Protein AF-A0A497MAQ1-F1 (afdb_monomer)

pLDDT: mean 77.58, std 16.81, range [34.88, 98.12]

Sequence (359 aa):
MEYTPLCHNGLMGPSQSNVFKNALLSKLSRPAMRLLKLKLYMVGTVAFLIALTTLFFAIILQLAGAPLLFVIPMVVTFNLIQWLIAPYLIEMIYGVHEAPPHRYPRLHRIVERLSLRSGIPKPKVMIAHIPIPNAFAYGSPISGSRVAVTEKLLDVLEEEEVEAVLGHELGHLKHRDVHIMMFASVLPAIFYYLAYSLMMSAYYGGYRDREGGNAGLALLIGMASLVLYYVVSLVVLYLSRLREYYADMHSVSVVDDGARKLSEALAKIVAYTGRYASRRRMDPGVGAFKALFIADPDTSRNDAVRLARYGMNKDMQLVMSIASRRLTWADRLLEIFSTHPNIVKRIRALLELQRLPTP

Foldseek 3Di:
DDDDDDDDDDDDDDDVVVVVVCVVVVPDDPLRVVLVVLVVLLVVLVVCLVVVLVVLVVVCCVQQVDPCVVLVVVLVVVLLVCQQCVVVVCCVLQVKDFDDCVNPVLLQVLQVLLCVLLVHPRAGEIEGADCAFFKAWGDDPVGTTYIYTYPNVVVQADSLLVSLRSLLRVLCVSVVVSVSLSVLLSSLVSLLVQLVVLQVCLVVVVVPDPDDPNSVVSNVSSVVSNVVSVVSLLSSLVSLASSSLSSSSSSVSSRDLSLLSNLLSLLRSLLRLLVVCVVDVPPVSVVPCLVRGNDRSVLSVVVNVPVVPDDDVCSVVSSVVLLVDDQDPVNVVVSSNHS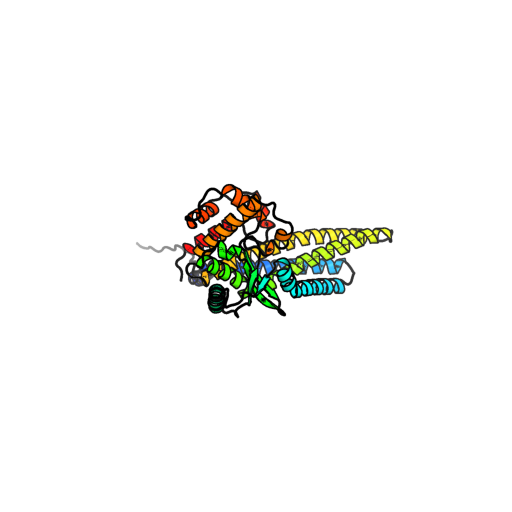HHRSNVVSVSSVVVSPRPDD

Solvent-accessible surface area (backbone atoms only — not comparable to full-atom values): 19564 Å² total; per-residue (Å²): 133,88,82,85,88,86,86,83,85,82,76,82,72,81,57,68,69,57,56,52,51,51,58,64,58,68,74,50,54,74,68,56,50,50,54,49,52,52,50,50,51,51,53,50,52,52,51,48,51,52,51,56,49,53,55,50,52,52,54,48,60,71,70,62,83,59,78,58,77,58,56,53,59,49,53,52,51,52,54,50,52,50,48,65,46,43,50,61,54,46,31,66,74,45,56,43,42,76,52,53,59,90,82,40,53,64,59,54,51,47,51,43,54,46,20,59,69,64,72,46,80,68,5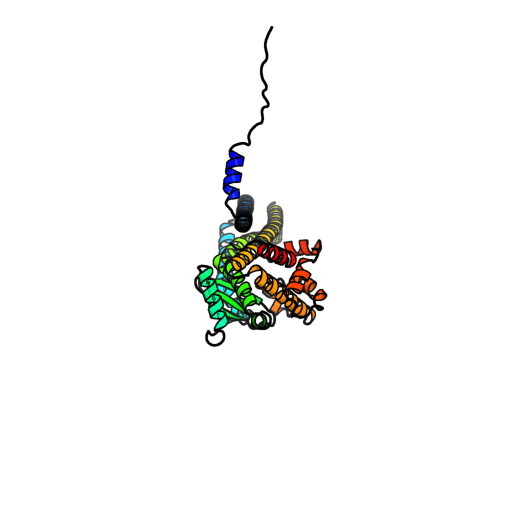1,51,52,28,36,22,77,43,100,49,53,37,46,41,56,51,53,28,93,87,78,39,56,32,36,36,36,16,59,39,26,66,76,73,40,54,74,64,22,48,46,14,49,49,30,23,35,49,25,38,61,68,69,39,40,71,60,55,51,50,61,54,52,50,56,28,51,51,26,43,53,47,12,51,52,29,36,49,47,20,63,62,47,59,76,76,51,96,77,66,83,56,36,65,50,31,34,51,54,11,52,52,27,42,54,46,19,53,55,48,42,43,52,46,23,50,50,41,26,54,49,52,57,53,14,49,52,38,6,39,73,63,28,87,68,12,31,56,29,33,33,37,37,52,41,51,39,37,47,48,47,7,47,47,48,72,75,39,82,69,54,72,78,73,58,73,54,53,86,58,38,82,61,51,62,76,65,20,36,72,57,14,75,76,51,83,82,69,69,90,92,37,50,70,58,51,33,50,58,49,46,69,55,79,81,49,73,66,56,57,55,54,36,52,80,28,58,53,63,52,63,44,60,53,39,44,54,26,56,54,54,59,72,46,83,79,132

Radius of gyration: 25.75 Å; Cα contacts (8 Å, |Δi|>4): 413; chains: 1; bounding box: 58×102×68 Å

Secondary structure (DSSP, 8-state):
---------------HHHHHHHHHHTTS-HHHHHHHHHHHHHHHHHHHHHHHHHHHHHHHHHHH-S-TTTHHHHHHHHHHHHHHHHHHHHHHHHTEEE--TTTSHHHHHHHHHHHHHHTSPPPEEEEE--SS--EEEEEETTTEEEEEEEHHHHHHS-HHHHHHHHHHHHHHHHTTHHHHHHHHHHHHHHHHHHHHHHHHHHHHHTTT-SS-THHHHHHHHHHHHHHHHHHHHHHHHHHHHHHHHHHHHHHHHHSTTHHHHHHHHHHHHHHHHHHHHHHS---GGGGTTGGGSSS-HHHHHHHHTTTTT--TT-HHHHHHHHHTPPPPHHHHHHHHT-SS--HHHHHHHHHHHHTSPP-

Structure (mmCIF, N/CA/C/O backbone):
data_AF-A0A497MAQ1-F1
#
_entry.id   AF-A0A497MAQ1-F1
#
loop_
_atom_site.group_PDB
_atom_site.id
_atom_site.type_symbol
_atom_site.label_atom_id
_atom_site.label_alt_id
_atom_site.label_comp_id
_atom_site.label_asym_id
_atom_site.label_entity_id
_atom_site.label_seq_id
_atom_site.pdbx_PDB_ins_code
_atom_site.Cartn_x
_atom_site.Cartn_y
_atom_site.Cartn_z
_atom_site.occupancy
_atom_site.B_iso_or_equiv
_atom_site.auth_seq_id
_atom_site.auth_comp_id
_atom_site.auth_asym_id
_atom_site.auth_atom_id
_atom_site.pdbx_PDB_model_num
ATOM 1 N N . MET A 1 1 ? 19.667 80.819 17.685 1.00 37.44 1 MET A N 1
ATOM 2 C CA . MET A 1 1 ? 19.140 80.717 16.311 1.00 37.44 1 MET A CA 1
ATOM 3 C C . MET A 1 1 ? 19.387 79.276 15.879 1.00 37.44 1 MET A C 1
ATOM 5 O O . MET A 1 1 ? 20.544 78.893 15.845 1.00 37.44 1 MET A O 1
ATOM 9 N N . GLU A 1 2 ? 18.395 78.386 16.039 1.00 43.19 2 GLU A N 1
ATOM 10 C CA . GLU A 1 2 ? 17.480 77.934 14.954 1.00 43.19 2 GLU A CA 1
ATOM 11 C C . GLU A 1 2 ? 18.274 77.112 13.906 1.00 43.19 2 GLU A C 1
ATOM 13 O O . GLU A 1 2 ? 19.231 77.637 13.359 1.00 43.19 2 GLU A O 1
ATOM 18 N N . TYR A 1 3 ? 18.072 75.819 13.618 1.00 37.56 3 TYR A N 1
ATOM 19 C CA . TYR A 1 3 ? 16.871 74.996 13.408 1.00 37.56 3 TYR A CA 1
ATOM 20 C C . TYR A 1 3 ? 17.215 73.490 13.561 1.00 37.56 3 TYR A C 1
ATOM 22 O O . TYR A 1 3 ? 18.283 73.046 13.146 1.00 37.56 3 TYR A O 1
ATOM 30 N N . THR A 1 4 ? 16.280 72.685 14.072 1.00 41.44 4 THR A N 1
ATOM 31 C CA . THR A 1 4 ? 16.102 71.248 13.747 1.00 41.44 4 THR A CA 1
ATOM 32 C C . THR A 1 4 ? 15.483 71.118 12.338 1.00 41.44 4 THR A C 1
ATOM 34 O O . THR A 1 4 ? 14.769 72.050 11.956 1.00 41.44 4 THR A O 1
ATOM 37 N N . PRO A 1 5 ? 15.666 70.013 11.558 1.00 51.53 5 PRO A N 1
ATOM 38 C CA . PRO A 1 5 ? 14.873 68.796 11.815 1.00 51.53 5 PRO A CA 1
ATOM 39 C C . PRO A 1 5 ? 15.354 67.412 11.272 1.00 51.53 5 PRO A C 1
ATOM 41 O O . PRO A 1 5 ? 16.138 67.290 10.342 1.00 51.53 5 PRO A O 1
ATOM 44 N N . LEU A 1 6 ? 14.708 66.385 11.850 1.00 37.94 6 LEU A N 1
ATOM 45 C CA . LEU A 1 6 ? 14.123 65.160 11.263 1.00 37.94 6 LEU A CA 1
ATOM 46 C C . LEU A 1 6 ? 14.944 63.897 10.909 1.00 37.94 6 LEU A C 1
ATOM 48 O O . LEU A 1 6 ? 15.851 63.854 10.088 1.00 37.94 6 LEU A O 1
ATOM 52 N N . CYS A 1 7 ? 14.437 62.820 11.519 1.00 43.44 7 CYS A N 1
ATOM 53 C CA . CYS A 1 7 ? 14.656 61.395 11.312 1.00 43.44 7 CYS A CA 1
ATOM 54 C C . CYS A 1 7 ? 14.258 60.900 9.910 1.00 43.44 7 CYS A C 1
ATOM 56 O O . CYS A 1 7 ? 13.251 61.347 9.369 1.00 43.44 7 CYS A O 1
ATOM 58 N N . HIS A 1 8 ? 14.890 59.814 9.444 1.00 39.25 8 HIS A N 1
ATOM 59 C CA . HIS A 1 8 ? 14.167 58.768 8.710 1.00 39.25 8 HIS A CA 1
ATOM 60 C C . HIS A 1 8 ? 14.803 57.382 8.924 1.00 39.25 8 HIS A C 1
ATOM 62 O O . HIS A 1 8 ? 15.768 56.999 8.270 1.00 39.25 8 HIS A O 1
ATOM 68 N N . ASN A 1 9 ? 14.220 56.612 9.848 1.00 39.16 9 ASN A N 1
ATOM 69 C CA . ASN A 1 9 ? 14.387 55.161 9.917 1.00 39.16 9 ASN A CA 1
ATOM 70 C C . ASN A 1 9 ? 13.547 54.530 8.800 1.00 39.16 9 ASN A C 1
ATOM 72 O O . ASN A 1 9 ? 12.317 54.536 8.862 1.00 39.16 9 ASN A O 1
ATOM 76 N N . GLY A 1 10 ? 14.207 53.990 7.778 1.00 34.88 10 GLY A N 1
ATOM 77 C CA . GLY A 1 10 ? 13.581 53.160 6.753 1.00 34.88 10 GLY A CA 1
ATOM 78 C C . GLY A 1 10 ? 13.382 51.733 7.258 1.00 34.88 10 GLY A C 1
ATOM 79 O O . GLY A 1 10 ? 14.241 50.880 7.060 1.00 34.88 10 GLY A O 1
ATOM 80 N N . LEU A 1 11 ? 12.242 51.455 7.893 1.00 40.16 11 LEU A N 1
ATOM 81 C CA . LEU A 1 11 ? 11.757 50.085 8.053 1.00 40.16 11 LEU A CA 1
ATOM 82 C C . LEU A 1 11 ? 11.039 49.686 6.758 1.00 40.16 11 LEU A C 1
ATOM 84 O O . LEU A 1 11 ? 9.906 50.094 6.512 1.00 40.16 11 LEU A O 1
ATOM 88 N N . MET A 1 12 ? 11.713 48.898 5.917 1.00 46.34 12 MET A N 1
ATOM 89 C CA . MET A 1 12 ? 11.073 48.184 4.811 1.00 46.34 12 MET A CA 1
ATOM 90 C C . MET A 1 12 ? 9.971 47.278 5.377 1.00 46.34 12 MET A C 1
ATOM 92 O O . MET A 1 12 ? 10.249 46.277 6.038 1.00 46.34 12 MET A O 1
ATOM 96 N N . GLY A 1 13 ? 8.712 47.640 5.127 1.00 53.03 13 GLY A N 1
ATOM 97 C CA . GLY A 1 13 ? 7.565 46.786 5.415 1.00 53.03 13 GLY A CA 1
ATOM 98 C C . GLY A 1 13 ? 7.624 45.479 4.607 1.00 53.03 13 GLY A C 1
ATOM 99 O O . GLY A 1 13 ? 8.186 45.453 3.508 1.00 53.03 13 GLY A O 1
ATOM 100 N N . PRO A 1 14 ? 7.060 44.373 5.121 1.00 48.59 14 PRO A N 1
ATOM 101 C CA . PRO A 1 14 ? 7.074 43.097 4.420 1.00 48.59 14 PRO A CA 1
ATOM 102 C C . PRO A 1 14 ? 6.370 43.211 3.059 1.00 48.59 14 PRO A C 1
ATOM 104 O O . PRO A 1 14 ? 5.241 43.689 2.968 1.00 48.59 14 PRO A O 1
ATOM 107 N N . SER A 1 15 ? 7.043 42.734 2.004 1.00 56.09 15 SER A N 1
ATOM 108 C CA . SER A 1 15 ? 6.502 42.572 0.646 1.00 56.09 15 SER A CA 1
ATOM 109 C C . SER A 1 15 ? 5.073 42.018 0.685 1.00 56.09 15 SER A C 1
ATOM 111 O O . SER A 1 15 ? 4.823 40.988 1.318 1.00 56.09 15 SER A O 1
ATOM 113 N N . GLN A 1 16 ? 4.142 42.659 -0.032 1.00 53.41 16 GLN A N 1
ATOM 114 C CA . GLN A 1 16 ? 2.731 42.252 -0.090 1.00 53.41 16 GLN A CA 1
ATOM 115 C C . GLN A 1 16 ? 2.527 40.782 -0.513 1.00 53.41 16 GLN A C 1
ATOM 117 O O . GLN A 1 16 ? 1.520 40.170 -0.156 1.00 53.41 16 GLN A O 1
ATOM 122 N N . SER A 1 17 ? 3.511 40.166 -1.182 1.00 53.88 17 SER A N 1
ATOM 123 C CA . SER A 1 17 ? 3.486 38.735 -1.518 1.00 53.88 17 SER A CA 1
ATOM 124 C C . SER A 1 17 ? 3.537 37.816 -0.286 1.00 53.88 17 SER A C 1
ATOM 126 O O . SER A 1 17 ? 2.894 36.764 -0.269 1.00 53.88 17 SER A O 1
ATOM 128 N N . ASN A 1 18 ? 4.246 38.226 0.771 1.00 50.62 18 ASN A N 1
ATOM 129 C CA . ASN A 1 18 ? 4.337 37.479 2.022 1.00 50.62 18 ASN A CA 1
ATOM 130 C C . ASN A 1 18 ? 3.083 37.670 2.873 1.00 50.62 18 ASN A C 1
ATOM 132 O O . ASN A 1 18 ? 2.639 36.724 3.514 1.00 50.62 18 ASN A O 1
ATOM 136 N N . VAL A 1 19 ? 2.462 38.851 2.830 1.00 56.50 19 VAL A N 1
ATOM 137 C CA . VAL A 1 19 ? 1.198 39.116 3.533 1.00 56.50 19 VAL A CA 1
ATOM 138 C C . VAL A 1 19 ? 0.062 38.287 2.929 1.00 56.50 19 VAL A C 1
ATOM 140 O O . VAL A 1 19 ? -0.690 37.663 3.672 1.00 56.50 19 VAL A O 1
ATOM 143 N N . PHE A 1 20 ? -0.013 38.179 1.598 1.00 50.06 20 PHE A N 1
ATOM 144 C CA . PHE A 1 20 ? -1.049 37.386 0.931 1.00 50.06 20 PHE A CA 1
ATOM 145 C C . PHE A 1 20 ? -0.845 35.874 1.112 1.00 50.06 20 PHE A C 1
ATOM 147 O O . PHE A 1 20 ? -1.794 35.161 1.433 1.00 50.06 20 PHE A O 1
ATOM 154 N N . LYS A 1 21 ? 0.399 35.375 1.006 1.00 50.31 21 LYS A N 1
ATOM 155 C CA . LYS A 1 21 ? 0.728 33.978 1.351 1.00 50.31 21 LYS A CA 1
ATOM 156 C C . LYS A 1 21 ? 0.389 33.666 2.808 1.00 50.31 21 LYS A C 1
ATOM 158 O O . LYS A 1 21 ? -0.239 32.645 3.073 1.00 50.31 21 LYS A O 1
ATOM 163 N N . ASN A 1 22 ? 0.743 34.548 3.741 1.00 52.41 22 ASN A N 1
ATOM 164 C CA . ASN A 1 22 ? 0.469 34.344 5.162 1.00 52.41 22 ASN A CA 1
ATOM 165 C C . ASN A 1 22 ? -1.029 34.447 5.490 1.00 52.41 22 ASN A C 1
ATOM 167 O O . ASN A 1 22 ? -1.492 33.714 6.355 1.00 52.41 22 ASN A O 1
ATOM 171 N N . ALA A 1 23 ? -1.800 35.271 4.773 1.00 50.12 23 ALA A N 1
ATOM 172 C CA . ALA A 1 23 ? -3.254 35.378 4.925 1.00 50.12 23 ALA A CA 1
ATOM 173 C C . ALA A 1 23 ? -4.022 34.182 4.330 1.00 50.12 23 ALA A C 1
ATOM 175 O O . ALA A 1 23 ? -5.058 33.786 4.864 1.00 50.12 23 ALA A O 1
ATOM 176 N N . LEU A 1 24 ? -3.517 33.578 3.247 1.00 50.69 24 LEU A N 1
ATOM 177 C CA . LEU A 1 24 ? -4.100 32.362 2.668 1.00 50.69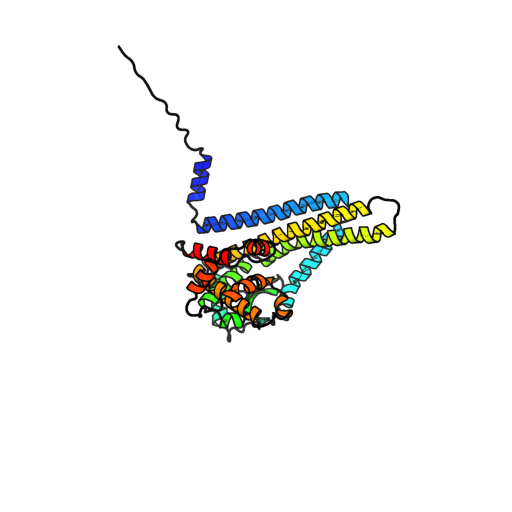 24 LEU A CA 1
ATOM 178 C C . LEU A 1 24 ? -3.762 31.115 3.504 1.00 50.69 24 LEU A C 1
ATOM 180 O O . LEU A 1 24 ? -4.586 30.214 3.647 1.00 50.69 24 LEU A O 1
ATOM 184 N N . LEU A 1 25 ? -2.555 31.072 4.083 1.00 51.00 25 LEU A N 1
ATOM 185 C CA . LEU A 1 25 ? -2.068 29.961 4.907 1.00 51.00 25 LEU A CA 1
ATOM 186 C C . LEU A 1 25 ? -2.564 30.009 6.362 1.00 51.00 25 LEU A C 1
ATOM 188 O O . LEU A 1 25 ? -2.575 28.969 7.019 1.00 51.00 25 LEU A O 1
ATOM 192 N N . SER A 1 26 ? -3.000 31.169 6.866 1.00 47.78 26 SER A N 1
ATOM 193 C CA . SER A 1 26 ? -3.506 31.327 8.239 1.00 47.78 26 SER A CA 1
ATOM 194 C C . SER A 1 26 ? -4.959 30.883 8.434 1.00 47.78 26 SER A C 1
ATOM 196 O O . SER A 1 26 ? -5.380 30.690 9.572 1.00 47.78 26 SER A O 1
ATOM 198 N N . LYS A 1 27 ? -5.723 30.674 7.350 1.00 48.06 27 LYS A N 1
ATOM 199 C CA . LYS A 1 27 ? -7.128 30.220 7.404 1.00 48.06 27 LYS A CA 1
ATOM 200 C C . LYS A 1 27 ? -7.313 28.698 7.377 1.00 48.06 27 LYS A C 1
ATOM 202 O O . LYS A 1 27 ? -8.441 28.226 7.489 1.00 48.06 27 LYS A O 1
ATOM 207 N N . LEU A 1 28 ? -6.242 27.918 7.234 1.00 48.59 28 LEU A N 1
ATOM 208 C CA . LEU A 1 28 ? -6.313 26.456 7.211 1.00 48.59 28 LEU A CA 1
ATOM 209 C C . LEU A 1 28 ? -5.910 25.887 8.574 1.00 48.59 28 LEU A C 1
ATOM 211 O O . LEU A 1 28 ? -4.800 26.122 9.053 1.00 48.59 28 LEU A O 1
ATOM 215 N N . SER A 1 29 ? -6.794 25.099 9.189 1.00 59.19 29 SER A N 1
ATOM 216 C CA . SER A 1 29 ? -6.472 24.358 10.411 1.00 59.19 29 SER A CA 1
ATOM 217 C C . SER A 1 29 ? -5.245 23.452 10.183 1.00 59.19 29 SER A C 1
ATOM 219 O O . SER A 1 29 ? -5.021 22.934 9.084 1.00 59.19 29 SER A O 1
ATOM 221 N N . ARG A 1 30 ? -4.419 23.238 11.219 1.00 62.59 30 ARG A N 1
ATOM 222 C CA . ARG A 1 30 ? -3.227 22.360 11.160 1.00 62.59 30 ARG A CA 1
ATOM 223 C C . ARG A 1 30 ? -3.468 20.993 10.467 1.00 62.59 30 ARG A C 1
ATOM 225 O O . ARG A 1 30 ? -2.594 20.602 9.686 1.00 62.59 30 ARG A O 1
ATOM 232 N N . PRO A 1 31 ? -4.604 20.279 10.655 1.00 59.28 31 PRO A N 1
ATOM 233 C CA . PRO A 1 31 ? -4.878 19.042 9.912 1.00 59.28 31 PRO A CA 1
ATOM 234 C C . PRO A 1 31 ? -5.135 19.266 8.411 1.00 59.28 31 PRO A C 1
ATOM 236 O O . PRO A 1 31 ? -4.638 18.491 7.592 1.00 59.28 31 PRO A O 1
ATOM 239 N N . ALA A 1 32 ? -5.809 20.354 8.018 1.00 60.09 32 ALA A N 1
ATOM 240 C CA . ALA A 1 32 ? -6.013 20.703 6.609 1.00 60.09 32 ALA A CA 1
ATOM 241 C C . ALA A 1 32 ? -4.683 21.005 5.893 1.00 60.09 32 ALA A C 1
ATOM 243 O O . ALA A 1 32 ? -4.472 20.593 4.752 1.00 60.09 32 ALA A O 1
A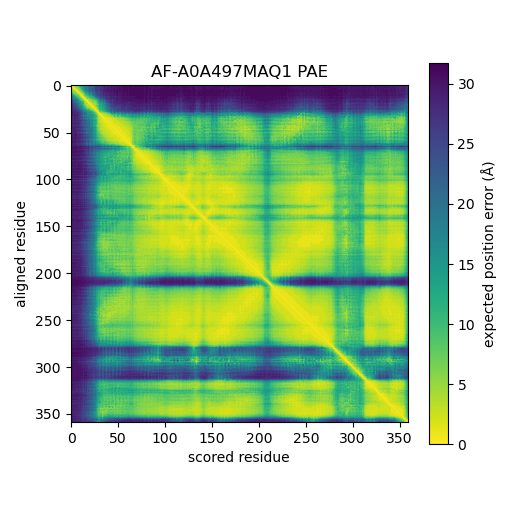TOM 244 N N . MET A 1 33 ? -3.737 21.645 6.587 1.00 68.12 33 MET A N 1
ATOM 245 C CA . MET A 1 33 ? -2.391 21.891 6.062 1.00 68.12 33 MET A CA 1
ATOM 246 C C . MET A 1 33 ? -1.588 20.592 5.868 1.00 68.12 33 MET A C 1
ATOM 248 O O . MET A 1 33 ? -0.826 20.480 4.907 1.00 68.12 33 MET A O 1
ATOM 252 N N . ARG A 1 34 ? -1.765 19.587 6.740 1.00 74.00 34 ARG A N 1
ATOM 253 C CA . ARG A 1 34 ? -1.130 18.263 6.593 1.00 74.00 34 ARG A CA 1
ATOM 254 C C . ARG A 1 34 ? -1.705 17.497 5.398 1.00 74.00 34 ARG A C 1
ATOM 256 O O . ARG A 1 34 ? -0.927 16.983 4.597 1.00 74.00 34 ARG A O 1
ATOM 263 N N . LEU A 1 35 ? -3.032 17.509 5.223 1.00 72.12 35 LEU A N 1
ATOM 264 C CA . LEU A 1 35 ? -3.693 16.957 4.030 1.00 72.12 35 LEU A CA 1
ATOM 265 C C . LEU A 1 35 ? -3.191 17.627 2.751 1.00 72.12 35 LEU A C 1
ATOM 267 O O . LEU A 1 35 ? -2.883 16.941 1.780 1.00 72.12 35 LEU A O 1
ATOM 271 N N . LEU A 1 36 ? -3.076 18.958 2.749 1.00 71.75 36 LEU A N 1
ATOM 272 C CA . LEU A 1 36 ? -2.578 19.704 1.597 1.00 71.75 36 LEU A CA 1
ATOM 273 C C . LEU A 1 36 ? -1.130 19.326 1.265 1.00 71.75 36 LEU A C 1
ATOM 275 O O . LEU A 1 36 ? -0.830 19.061 0.106 1.00 71.75 36 LEU A O 1
ATOM 279 N N . LYS A 1 37 ? -0.247 19.234 2.267 1.00 74.88 37 LYS A N 1
ATOM 280 C CA . LYS A 1 37 ? 1.140 18.783 2.067 1.00 74.88 37 LYS A CA 1
ATOM 281 C C . LYS A 1 37 ? 1.201 17.373 1.481 1.00 74.88 37 LYS A C 1
ATOM 283 O O . LYS A 1 37 ? 1.923 17.166 0.514 1.00 74.88 37 LYS A O 1
ATOM 288 N N . LEU A 1 38 ? 0.419 16.428 2.010 1.00 73.50 38 LEU A N 1
ATOM 289 C CA . LEU A 1 38 ? 0.342 15.069 1.459 1.00 73.50 38 LEU A CA 1
ATOM 290 C C . LEU A 1 38 ? -0.153 15.076 0.010 1.00 73.50 38 LEU A C 1
ATOM 292 O O . LEU A 1 38 ? 0.459 14.437 -0.839 1.00 73.50 38 LEU A O 1
ATOM 296 N N . LYS A 1 39 ? -1.207 15.843 -0.299 1.00 68.94 39 LYS A N 1
ATOM 297 C CA . LYS A 1 39 ? -1.706 16.010 -1.673 1.00 68.94 39 LYS A CA 1
ATOM 298 C C . LYS A 1 39 ? -0.643 16.584 -2.606 1.00 68.94 39 LYS A C 1
ATOM 300 O O . LYS A 1 39 ? -0.474 16.064 -3.703 1.00 68.94 39 LYS A O 1
ATOM 305 N N . LEU A 1 40 ? 0.099 17.599 -2.168 1.00 76.50 40 LEU A N 1
ATOM 306 C CA . LEU A 1 40 ? 1.188 18.193 -2.944 1.00 76.50 40 LEU A CA 1
ATOM 307 C C . LEU A 1 40 ? 2.331 17.202 -3.180 1.00 76.50 40 LEU A C 1
ATOM 309 O O . LEU A 1 40 ? 2.811 17.111 -4.306 1.00 76.50 40 LEU A O 1
ATOM 313 N N . TYR A 1 41 ? 2.733 16.428 -2.166 1.00 79.06 41 TYR A N 1
ATOM 314 C CA . TYR A 1 41 ? 3.735 15.376 -2.346 1.00 79.06 41 TYR A CA 1
ATOM 315 C C . TYR A 1 41 ? 3.249 14.302 -3.320 1.00 79.06 41 TYR A C 1
ATOM 317 O O . TYR A 1 41 ? 3.991 13.958 -4.230 1.00 79.06 41 TYR A O 1
ATOM 325 N N . MET A 1 42 ? 1.998 13.839 -3.207 1.00 74.38 42 MET A N 1
ATOM 326 C CA . MET A 1 42 ? 1.426 12.864 -4.144 1.00 74.38 42 MET A CA 1
ATOM 327 C C . MET A 1 42 ? 1.421 13.388 -5.584 1.00 74.38 42 MET A C 1
ATOM 329 O O . MET A 1 42 ? 1.906 12.706 -6.485 1.00 74.38 42 MET A O 1
ATOM 333 N N . VAL A 1 43 ? 0.913 14.605 -5.806 1.00 68.62 43 VAL A N 1
ATOM 334 C CA . VAL A 1 43 ? 0.883 15.229 -7.140 1.00 68.62 43 VAL A CA 1
ATOM 335 C C . VAL A 1 43 ? 2.300 15.426 -7.675 1.00 68.62 43 VAL A C 1
ATOM 337 O O . VAL A 1 43 ? 2.562 15.097 -8.827 1.00 68.62 43 VAL A O 1
ATOM 340 N N . GLY A 1 44 ? 3.227 15.898 -6.839 1.00 70.94 44 GLY A N 1
ATOM 341 C CA . GLY A 1 44 ? 4.631 16.066 -7.204 1.00 70.94 44 GLY A CA 1
ATOM 342 C C . GLY A 1 44 ? 5.303 14.746 -7.584 1.00 70.94 44 GLY A C 1
ATOM 343 O O . GLY A 1 44 ? 5.989 14.686 -8.599 1.00 70.94 44 GLY A O 1
ATOM 344 N N . THR A 1 45 ? 5.067 13.671 -6.826 1.00 70.44 45 THR A N 1
ATOM 345 C CA . THR A 1 45 ? 5.586 12.330 -7.129 1.00 70.44 45 THR A CA 1
ATOM 346 C C . THR A 1 45 ? 5.035 11.798 -8.449 1.00 70.44 45 THR A C 1
ATOM 348 O O . THR A 1 45 ? 5.807 11.303 -9.264 1.00 70.44 45 THR A O 1
ATOM 351 N N . VAL A 1 46 ? 3.731 11.939 -8.703 1.00 63.44 46 VAL A N 1
ATOM 352 C CA . VAL A 1 46 ? 3.119 11.520 -9.975 1.00 63.44 46 VAL A CA 1
ATOM 353 C C . VAL A 1 46 ? 3.646 12.353 -11.147 1.00 63.44 46 VAL A C 1
ATOM 355 O O . VAL A 1 46 ? 4.009 11.790 -12.176 1.00 63.44 46 VAL A O 1
ATOM 358 N N . ALA A 1 47 ? 3.754 13.675 -10.998 1.00 64.06 47 ALA A N 1
ATOM 359 C CA . ALA A 1 47 ? 4.302 14.550 -12.034 1.00 64.06 47 ALA A CA 1
ATOM 360 C C . ALA A 1 47 ? 5.769 14.218 -12.346 1.00 64.06 47 ALA A C 1
ATOM 362 O O . ALA A 1 47 ? 6.151 14.142 -13.512 1.00 64.06 47 ALA A O 1
ATOM 363 N N . PHE A 1 48 ? 6.575 13.959 -11.313 1.00 74.06 48 PHE A N 1
ATOM 364 C CA . PHE A 1 48 ? 7.960 13.524 -11.467 1.00 74.06 48 PHE A CA 1
ATOM 365 C C . PHE A 1 48 ? 8.056 12.175 -12.186 1.00 74.06 48 PHE A C 1
ATOM 367 O O . PHE A 1 48 ? 8.843 12.047 -13.120 1.00 74.06 48 PHE A O 1
ATOM 374 N N . LEU A 1 49 ? 7.225 11.196 -11.806 1.00 70.38 49 LEU A N 1
ATOM 375 C CA . LEU A 1 49 ? 7.132 9.908 -12.498 1.00 70.38 49 LEU A CA 1
ATOM 376 C C . LEU A 1 49 ? 6.816 10.098 -13.986 1.00 70.38 49 LEU A C 1
ATOM 378 O O . LEU A 1 49 ? 7.520 9.552 -14.832 1.00 70.38 49 LEU A O 1
ATOM 382 N N . ILE A 1 50 ? 5.806 10.903 -14.322 1.00 62.78 50 ILE A N 1
ATOM 383 C CA . ILE A 1 50 ? 5.413 11.165 -15.715 1.00 62.78 50 ILE A CA 1
ATOM 384 C C . ILE A 1 50 ? 6.546 11.855 -16.484 1.00 62.78 50 ILE A C 1
ATOM 386 O O . ILE A 1 50 ? 6.880 11.426 -17.585 1.00 62.78 50 ILE A O 1
ATOM 390 N N . ALA A 1 51 ? 7.170 12.888 -15.916 1.00 65.19 51 ALA A N 1
ATOM 391 C CA . ALA A 1 51 ? 8.251 13.619 -16.574 1.00 65.19 51 ALA A CA 1
ATOM 392 C C . ALA A 1 51 ? 9.480 12.730 -16.824 1.00 65.19 51 ALA A C 1
ATOM 394 O O . ALA A 1 51 ? 9.994 12.688 -17.942 1.00 65.19 51 ALA A O 1
ATOM 395 N N . LEU A 1 52 ? 9.916 11.984 -15.802 1.00 75.50 52 LEU A N 1
ATOM 396 C CA . LEU A 1 52 ? 11.062 11.078 -15.884 1.00 75.50 52 LEU A CA 1
ATOM 397 C C . LEU A 1 52 ? 10.823 9.972 -16.914 1.00 75.50 52 LEU A C 1
ATOM 399 O O . LEU A 1 52 ? 11.693 9.686 -17.735 1.00 75.50 52 LEU A O 1
ATOM 403 N N . THR A 1 53 ? 9.634 9.369 -16.885 1.00 68.06 53 THR A N 1
ATOM 404 C CA . THR A 1 53 ? 9.293 8.307 -17.831 1.00 68.06 53 THR A CA 1
ATOM 405 C C . THR A 1 53 ? 9.211 8.834 -19.255 1.00 68.06 53 THR A C 1
ATOM 407 O O . THR A 1 53 ? 9.885 8.292 -20.125 1.00 68.06 53 THR A O 1
ATOM 410 N N . THR A 1 54 ? 8.487 9.930 -19.489 1.00 65.69 54 THR A N 1
ATOM 411 C CA . THR A 1 54 ? 8.344 10.551 -20.818 1.00 65.69 54 THR A CA 1
ATOM 412 C C . THR A 1 54 ? 9.695 10.912 -21.434 1.00 65.69 54 THR A C 1
ATOM 414 O O . THR A 1 54 ? 9.940 10.595 -22.597 1.00 65.69 54 THR A O 1
ATOM 417 N N . LEU A 1 55 ? 10.593 11.524 -20.653 1.00 71.69 55 LEU A N 1
ATOM 418 C CA . LEU A 1 55 ? 11.936 11.881 -21.111 1.00 71.69 55 LEU A CA 1
ATOM 419 C C . LEU A 1 55 ? 12.720 10.649 -21.574 1.00 71.69 55 LEU A C 1
ATOM 421 O O . LEU A 1 55 ? 13.288 10.641 -22.664 1.00 71.69 55 LEU A O 1
ATOM 425 N N . PHE A 1 56 ? 12.748 9.598 -20.755 1.00 73.88 56 PHE A N 1
ATOM 426 C CA . PHE A 1 56 ? 13.536 8.411 -21.068 1.00 73.88 56 PHE A CA 1
ATOM 427 C C . PHE A 1 56 ? 12.943 7.621 -22.240 1.00 73.88 56 PHE A C 1
ATOM 429 O O . PHE A 1 56 ? 13.686 7.165 -23.108 1.00 73.88 56 PHE A O 1
ATOM 436 N N . PHE A 1 57 ? 11.611 7.537 -22.329 1.00 68.62 57 PHE A N 1
ATOM 437 C CA . PHE A 1 57 ? 10.931 6.978 -23.498 1.00 68.62 57 PHE A CA 1
ATOM 438 C C . PHE A 1 57 ? 11.318 7.698 -24.789 1.00 68.62 57 PHE A C 1
ATOM 440 O O . PHE A 1 57 ? 11.611 7.030 -25.779 1.00 68.62 57 PHE A O 1
ATOM 447 N N . ALA A 1 58 ? 11.356 9.033 -24.784 1.00 65.12 58 ALA A N 1
ATOM 448 C CA . ALA A 1 58 ? 11.743 9.812 -25.958 1.00 65.12 58 ALA A CA 1
ATOM 449 C C . ALA A 1 58 ? 13.182 9.501 -26.406 1.00 65.12 58 ALA A C 1
ATOM 451 O O . ALA A 1 58 ? 13.425 9.292 -27.594 1.00 65.12 58 ALA A O 1
ATOM 452 N N . ILE A 1 59 ? 14.116 9.396 -25.455 1.00 73.75 59 ILE A N 1
ATOM 453 C CA . ILE A 1 59 ? 15.522 9.064 -25.730 1.00 73.75 59 ILE A CA 1
ATOM 454 C C . ILE A 1 59 ? 15.647 7.658 -26.330 1.00 73.75 59 ILE A C 1
ATOM 456 O O . ILE A 1 59 ? 16.316 7.471 -27.343 1.00 73.75 59 ILE A O 1
ATOM 460 N N . ILE A 1 60 ? 14.980 6.661 -25.746 1.00 66.94 60 ILE A N 1
ATOM 461 C CA . ILE A 1 60 ? 15.020 5.283 -26.255 1.00 66.94 60 ILE A CA 1
ATOM 462 C C . ILE A 1 60 ? 14.431 5.196 -27.661 1.00 66.94 60 ILE A C 1
ATOM 464 O O . ILE A 1 60 ? 15.023 4.554 -28.524 1.00 66.94 60 ILE A O 1
ATOM 468 N N . LEU A 1 61 ? 13.273 5.824 -27.892 1.00 65.38 61 LEU A N 1
ATOM 469 C CA . LEU A 1 61 ? 12.606 5.835 -29.196 1.00 65.38 61 LEU A CA 1
ATOM 470 C C . LEU A 1 61 ? 13.520 6.379 -30.291 1.00 65.38 61 LEU A C 1
ATOM 472 O O . LEU A 1 61 ? 13.560 5.830 -31.390 1.00 65.38 61 LEU A O 1
ATOM 476 N N . GLN A 1 62 ? 14.273 7.430 -29.974 1.00 67.06 62 GLN A N 1
ATOM 477 C CA . GLN A 1 62 ? 15.220 8.034 -30.897 1.00 67.06 62 GLN A CA 1
ATOM 478 C C . GLN A 1 62 ? 16.416 7.117 -31.197 1.00 67.06 62 GLN A C 1
ATOM 480 O O . GLN A 1 62 ? 16.897 7.097 -32.326 1.00 67.06 62 GLN A O 1
ATOM 485 N N . LEU A 1 63 ? 16.892 6.357 -30.206 1.00 67.56 63 LEU A N 1
ATOM 486 C CA . LEU A 1 63 ? 18.097 5.531 -30.325 1.00 67.56 63 LEU A CA 1
ATOM 487 C C . LEU A 1 63 ? 17.844 4.120 -30.874 1.00 67.56 63 LEU A C 1
ATOM 489 O O . LEU A 1 63 ? 18.731 3.544 -31.495 1.00 67.56 63 LEU A O 1
ATOM 493 N N . ALA A 1 64 ? 16.673 3.533 -30.623 1.00 62.91 64 ALA A N 1
ATOM 494 C CA . ALA A 1 64 ? 16.441 2.109 -30.863 1.00 62.91 64 ALA A CA 1
ATOM 495 C C . ALA A 1 64 ? 16.035 1.760 -32.305 1.00 62.91 64 ALA A C 1
ATOM 497 O O . ALA A 1 64 ? 16.079 0.585 -32.659 1.00 62.91 64 ALA A O 1
ATOM 498 N N . GLY A 1 65 ? 15.595 2.723 -33.125 1.00 65.06 65 GLY A N 1
ATOM 499 C CA . GLY A 1 65 ? 15.236 2.517 -34.543 1.00 65.06 65 GLY A CA 1
ATOM 500 C C . GLY A 1 65 ? 14.118 1.492 -34.838 1.00 65.06 65 GLY A C 1
ATOM 501 O O . GLY A 1 65 ? 13.734 1.329 -35.993 1.00 65.06 65 GLY A O 1
ATOM 502 N N . ALA A 1 66 ? 13.585 0.808 -33.820 1.00 56.47 66 ALA A N 1
ATOM 503 C CA . ALA A 1 66 ? 12.597 -0.265 -33.894 1.00 56.47 66 ALA A CA 1
ATOM 504 C C . ALA A 1 66 ? 11.199 0.214 -33.449 1.00 56.47 66 ALA A C 1
ATOM 506 O O . ALA A 1 66 ? 11.094 1.120 -32.614 1.00 56.47 66 ALA A O 1
ATOM 507 N N . PRO A 1 67 ? 10.104 -0.400 -33.946 1.00 62.72 67 PRO A N 1
ATOM 508 C CA . PRO A 1 67 ? 8.748 0.047 -33.652 1.00 62.72 67 PRO A CA 1
ATOM 509 C C . PRO A 1 67 ? 8.328 -0.362 -32.232 1.00 62.72 67 PRO A C 1
ATOM 511 O O . PRO A 1 67 ? 7.627 -1.350 -32.014 1.00 62.72 67 PRO A O 1
ATOM 514 N N . LEU A 1 68 ? 8.694 0.470 -31.252 1.00 59.69 68 LEU A N 1
ATOM 515 C CA . LEU A 1 68 ? 8.222 0.428 -29.856 1.00 59.69 68 LEU A CA 1
ATOM 516 C C . LEU A 1 68 ? 6.682 0.420 -29.741 1.00 59.69 68 LEU A C 1
ATOM 518 O O . LEU A 1 68 ? 6.115 0.070 -28.704 1.00 59.69 68 LEU A O 1
ATOM 522 N N . LEU A 1 69 ? 6.018 0.774 -30.843 1.00 65.12 69 LEU A N 1
ATOM 523 C CA . LEU A 1 69 ? 4.579 0.776 -31.055 1.00 65.12 69 LEU A CA 1
ATOM 524 C C . LEU A 1 69 ? 3.915 -0.579 -30.764 1.00 65.12 69 LEU A C 1
ATOM 526 O O . LEU A 1 69 ? 2.735 -0.579 -30.449 1.00 65.12 69 LEU A O 1
ATOM 530 N N . PHE A 1 70 ? 4.640 -1.707 -30.797 1.00 68.19 70 PHE A N 1
ATOM 531 C CA . PHE A 1 70 ? 4.095 -3.023 -30.416 1.00 68.19 70 PHE A CA 1
ATOM 532 C C . PHE A 1 70 ? 4.281 -3.376 -28.932 1.00 68.19 70 PHE A C 1
ATOM 534 O O . PHE A 1 70 ? 3.431 -4.044 -28.344 1.00 68.19 70 PHE A O 1
ATOM 541 N N . VAL A 1 71 ? 5.357 -2.906 -28.294 1.00 66.94 71 VAL A N 1
ATOM 542 C CA . VAL A 1 71 ? 5.675 -3.244 -26.892 1.00 66.94 71 VAL A CA 1
ATOM 543 C C . VAL A 1 71 ? 4.725 -2.534 -25.931 1.00 66.94 71 VAL A C 1
ATOM 545 O O . VAL A 1 71 ? 4.216 -3.142 -24.992 1.00 66.94 71 VAL A O 1
ATOM 548 N N . ILE A 1 72 ? 4.439 -1.256 -26.188 1.00 70.88 72 ILE A N 1
ATOM 549 C CA . ILE A 1 72 ? 3.549 -0.441 -25.352 1.00 70.88 72 ILE A CA 1
ATOM 550 C C . ILE A 1 72 ? 2.137 -1.046 -25.255 1.00 70.88 72 ILE A C 1
ATOM 552 O O . ILE A 1 72 ? 1.704 -1.323 -24.134 1.00 70.88 72 ILE A O 1
ATOM 556 N N . PRO A 1 73 ? 1.409 -1.303 -26.362 1.00 75.69 73 PRO A N 1
ATOM 557 C CA . PRO A 1 73 ? 0.074 -1.881 -26.276 1.00 75.69 73 PRO A CA 1
ATOM 558 C C . PRO A 1 73 ? 0.096 -3.282 -25.669 1.00 75.69 73 PRO A C 1
ATOM 560 O O . PRO A 1 73 ? -0.832 -3.613 -24.938 1.00 75.69 73 PRO A O 1
ATOM 563 N N . MET A 1 74 ? 1.147 -4.083 -25.880 1.00 67.88 74 MET A N 1
ATOM 564 C CA . MET A 1 74 ? 1.272 -5.394 -25.236 1.00 67.88 74 MET A CA 1
ATOM 565 C C . MET A 1 74 ? 1.376 -5.273 -23.709 1.00 67.88 74 MET A C 1
ATOM 567 O O . MET A 1 74 ? 0.613 -5.920 -22.992 1.00 67.88 74 MET A O 1
ATOM 571 N N . VAL A 1 75 ? 2.269 -4.415 -23.197 1.00 68.56 75 VAL A N 1
ATOM 572 C CA . VAL A 1 75 ? 2.451 -4.219 -21.747 1.00 68.56 75 VAL A CA 1
ATOM 573 C C . VAL A 1 75 ? 1.198 -3.618 -21.114 1.00 68.56 75 VAL A C 1
ATOM 575 O O . VAL A 1 75 ? 0.771 -4.077 -20.052 1.00 68.56 75 VAL A O 1
ATOM 578 N N . VAL A 1 76 ? 0.578 -2.634 -21.769 1.00 77.06 76 VAL A N 1
ATOM 579 C CA . VAL A 1 76 ? -0.677 -2.026 -21.304 1.00 77.06 76 VAL A CA 1
ATOM 580 C C . VAL A 1 76 ? -1.800 -3.065 -21.270 1.00 77.06 76 VAL A C 1
ATOM 582 O O . VAL A 1 76 ? -2.487 -3.178 -20.258 1.00 77.06 76 VAL A O 1
ATOM 585 N N . THR A 1 77 ? -1.952 -3.870 -22.326 1.00 74.44 77 THR A N 1
ATOM 586 C CA . THR A 1 77 ? -2.985 -4.917 -22.406 1.00 74.44 77 THR A CA 1
ATOM 587 C C . THR A 1 77 ? -2.785 -5.979 -21.330 1.00 74.44 77 THR A C 1
ATOM 589 O O . THR A 1 77 ? -3.735 -6.339 -20.639 1.00 74.44 77 THR A O 1
ATOM 592 N N . PHE A 1 78 ? -1.552 -6.450 -21.133 1.00 69.50 78 PHE A N 1
ATOM 593 C CA . PHE A 1 78 ? -1.243 -7.447 -20.111 1.00 69.50 78 PHE A CA 1
ATOM 594 C C . PHE A 1 78 ? -1.546 -6.933 -18.695 1.00 69.50 78 PHE A C 1
ATOM 596 O O . PHE A 1 78 ? -2.242 -7.609 -17.937 1.00 69.50 78 PHE A O 1
ATOM 603 N N . ASN A 1 79 ? -1.113 -5.711 -18.358 1.00 67.44 79 ASN A N 1
ATOM 604 C CA . ASN A 1 79 ? -1.418 -5.093 -17.060 1.00 67.44 79 ASN A CA 1
ATOM 605 C C . ASN A 1 79 ? -2.928 -4.882 -16.864 1.00 67.44 79 ASN A C 1
ATOM 607 O O . ASN A 1 79 ? -3.448 -5.095 -15.768 1.00 67.44 79 ASN A O 1
ATOM 611 N N . LEU A 1 80 ? -3.644 -4.500 -17.926 1.00 77.00 80 LEU A N 1
ATOM 612 C CA . LEU A 1 80 ? -5.094 -4.337 -17.885 1.00 77.00 80 LEU A CA 1
ATOM 613 C C . LEU A 1 80 ? -5.791 -5.669 -17.576 1.00 77.00 80 LEU A C 1
ATOM 615 O O . LEU A 1 80 ? -6.633 -5.719 -16.682 1.00 77.00 80 LEU A O 1
ATOM 619 N N . ILE A 1 81 ? -5.410 -6.753 -18.258 1.00 76.38 81 ILE A N 1
ATOM 620 C CA . ILE A 1 81 ? -5.944 -8.099 -18.002 1.00 76.38 81 ILE A CA 1
ATOM 621 C C . ILE A 1 81 ? -5.671 -8.522 -16.554 1.00 76.38 81 ILE A C 1
ATOM 623 O O . ILE A 1 81 ? -6.593 -8.958 -15.862 1.00 76.38 81 ILE A O 1
ATOM 627 N N . GLN A 1 82 ? -4.435 -8.347 -16.070 1.00 67.12 82 GLN A N 1
ATOM 628 C CA . GLN A 1 82 ? -4.080 -8.660 -14.684 1.00 67.12 82 GLN A CA 1
ATOM 629 C C . GLN A 1 82 ? -4.969 -7.912 -13.691 1.00 67.12 82 GLN A C 1
ATOM 631 O O . GLN A 1 82 ? -5.490 -8.522 -12.762 1.00 67.12 82 GLN A O 1
ATOM 636 N N . TRP A 1 83 ? -5.199 -6.616 -13.903 1.00 70.94 83 TRP A N 1
ATOM 637 C CA . TRP A 1 83 ? -6.047 -5.811 -13.027 1.00 70.94 83 TRP A CA 1
ATOM 638 C C . TRP A 1 83 ? -7.514 -6.257 -13.021 1.00 70.94 83 TRP A C 1
ATOM 640 O O . TRP A 1 83 ? -8.146 -6.300 -11.964 1.00 70.94 83 TRP A O 1
ATOM 650 N N . LEU A 1 84 ? -8.061 -6.627 -14.182 1.00 76.06 84 LEU A N 1
ATOM 651 C CA . LEU A 1 84 ? -9.441 -7.107 -14.285 1.00 76.06 84 LEU A CA 1
ATOM 652 C C . LEU A 1 84 ? -9.646 -8.444 -13.559 1.00 76.06 84 LEU A C 1
ATOM 654 O O . LEU A 1 84 ? -10.697 -8.639 -12.942 1.00 76.06 84 LEU A O 1
ATOM 658 N N . ILE A 1 85 ? -8.641 -9.325 -13.607 1.00 74.31 85 ILE A N 1
ATOM 659 C CA . ILE A 1 85 ? -8.671 -10.667 -13.008 1.00 74.31 85 ILE A CA 1
ATOM 660 C C . ILE A 1 85 ? -8.257 -10.652 -11.526 1.00 74.31 85 ILE A C 1
ATOM 662 O O . ILE A 1 85 ? -8.678 -11.532 -10.774 1.00 74.31 85 ILE A O 1
ATOM 666 N N . ALA A 1 86 ? -7.496 -9.646 -11.073 1.00 70.81 86 ALA A N 1
ATOM 667 C CA . ALA A 1 86 ? -6.922 -9.599 -9.725 1.00 70.81 86 ALA A CA 1
ATOM 668 C C . ALA A 1 86 ? -7.932 -9.893 -8.596 1.00 70.81 86 ALA A C 1
ATOM 670 O O . ALA A 1 86 ? -7.602 -10.704 -7.733 1.00 70.81 86 ALA A O 1
ATOM 671 N N . PRO A 1 87 ? -9.165 -9.337 -8.589 1.00 76.19 87 PRO A N 1
ATOM 672 C CA . PRO A 1 87 ? -10.142 -9.634 -7.540 1.00 76.19 87 PRO A CA 1
ATOM 673 C C . PRO A 1 87 ? -10.499 -11.121 -7.424 1.00 76.19 87 PRO A C 1
ATOM 675 O O . PRO A 1 87 ? -10.565 -11.633 -6.313 1.00 76.19 87 PRO A O 1
ATOM 678 N N . TYR A 1 88 ? -10.660 -11.828 -8.545 1.00 78.31 88 TYR A N 1
ATOM 679 C CA . TYR A 1 88 ? -10.980 -13.261 -8.551 1.00 78.31 88 TYR A CA 1
ATOM 680 C C . TYR A 1 88 ? -9.809 -14.108 -8.046 1.00 78.31 88 TYR A C 1
ATOM 682 O O . TYR A 1 88 ? -10.000 -15.087 -7.328 1.00 78.31 88 TYR A O 1
ATOM 690 N N . LEU A 1 89 ? -8.583 -13.709 -8.396 1.00 71.19 89 LEU A N 1
ATOM 691 C CA . LEU A 1 89 ? -7.374 -14.364 -7.909 1.00 71.19 89 LEU A CA 1
ATOM 692 C C . LEU A 1 89 ? -7.215 -14.179 -6.393 1.00 71.19 89 LEU A C 1
ATOM 694 O O . LEU A 1 89 ? -6.888 -15.132 -5.688 1.00 71.19 89 LEU A O 1
ATOM 698 N N . ILE A 1 90 ? -7.487 -12.971 -5.891 1.00 72.88 90 ILE A N 1
ATOM 699 C CA . ILE A 1 90 ? -7.487 -12.679 -4.455 1.00 72.88 90 ILE A CA 1
ATOM 700 C C . ILE A 1 90 ? -8.542 -13.530 -3.748 1.00 72.88 90 ILE A C 1
ATOM 702 O O . ILE A 1 90 ? -8.211 -14.185 -2.766 1.00 72.88 90 ILE A O 1
ATOM 706 N N . GLU A 1 91 ? -9.777 -13.570 -4.256 1.00 80.12 91 GLU A N 1
ATOM 707 C CA . GLU A 1 91 ? -10.859 -14.373 -3.673 1.00 80.12 91 GLU A CA 1
ATOM 708 C C . GLU A 1 91 ? -10.473 -15.857 -3.558 1.00 80.12 91 GLU A C 1
ATOM 710 O O . GLU A 1 91 ? -10.625 -16.450 -2.489 1.00 80.12 91 GLU A O 1
ATOM 715 N N . MET A 1 92 ? -9.882 -16.422 -4.615 1.00 74.50 92 MET A N 1
ATOM 716 C CA . MET A 1 92 ? -9.420 -17.811 -4.647 1.00 74.50 92 MET A CA 1
ATOM 717 C C . MET A 1 92 ? -8.295 -18.087 -3.641 1.00 74.50 92 MET A C 1
ATOM 719 O O . MET A 1 92 ? -8.354 -19.067 -2.903 1.00 74.50 92 MET A O 1
ATOM 723 N N . ILE A 1 93 ? -7.268 -17.232 -3.597 1.00 67.94 93 ILE A N 1
ATOM 724 C CA . ILE A 1 93 ? -6.073 -17.454 -2.766 1.00 67.94 93 ILE A CA 1
ATOM 725 C C . ILE A 1 93 ? -6.362 -17.203 -1.286 1.00 67.94 93 ILE A C 1
ATOM 727 O O . ILE A 1 93 ? -5.890 -17.943 -0.426 1.00 67.94 93 ILE A O 1
ATOM 731 N N . TYR A 1 94 ? -7.138 -16.163 -0.983 1.00 67.56 94 TYR A N 1
ATOM 732 C CA . TYR A 1 94 ? -7.451 -15.753 0.387 1.00 67.56 94 TYR A CA 1
ATOM 733 C C . TYR A 1 94 ? -8.691 -16.471 0.951 1.00 67.56 94 TYR A C 1
ATOM 735 O O . TYR A 1 94 ? -9.085 -16.208 2.092 1.00 67.56 94 TYR A O 1
ATOM 743 N N . GLY A 1 95 ? -9.317 -17.366 0.172 1.00 79.81 95 GLY A N 1
ATOM 744 C CA . GLY A 1 95 ? -10.537 -18.076 0.566 1.00 79.81 95 GLY A CA 1
ATOM 745 C C . GLY A 1 95 ? -11.652 -17.107 0.957 1.00 79.81 95 GLY A C 1
ATOM 746 O O . GLY A 1 95 ? -12.328 -17.296 1.977 1.00 79.81 95 GLY A O 1
ATOM 747 N N . VAL A 1 96 ? -11.773 -16.017 0.198 1.00 84.75 96 VAL A N 1
ATOM 748 C CA . VAL A 1 96 ? -12.674 -14.910 0.511 1.00 84.75 96 VAL A CA 1
ATOM 749 C C . VAL A 1 96 ? -14.063 -15.234 0.001 1.00 84.75 96 VAL A C 1
ATOM 751 O O . VAL A 1 96 ? -14.243 -15.548 -1.170 1.00 84.75 96 VAL A O 1
ATOM 754 N N . HIS A 1 97 ? -15.052 -15.102 0.874 1.00 90.62 97 HIS A N 1
ATOM 755 C CA . HIS A 1 97 ? -16.453 -15.309 0.530 1.00 90.62 97 HIS A CA 1
ATOM 756 C C . HIS A 1 97 ? -17.275 -14.107 0.987 1.00 90.62 97 HIS A C 1
ATOM 758 O O . HIS A 1 97 ? -16.856 -13.346 1.863 1.00 90.62 97 HIS A O 1
ATOM 764 N N . GLU A 1 98 ? -18.436 -13.900 0.371 1.00 93.75 98 GLU A N 1
ATOM 765 C CA . GLU A 1 98 ? -19.335 -12.823 0.778 1.00 93.75 98 GLU A CA 1
ATOM 766 C C . GLU A 1 98 ? -19.782 -13.030 2.226 1.00 93.75 98 GLU A C 1
ATOM 768 O O . GLU A 1 98 ? -20.101 -14.147 2.633 1.00 93.75 98 GLU A O 1
ATOM 773 N N . ALA A 1 99 ? -19.778 -11.956 3.013 1.00 94.06 99 ALA A N 1
ATOM 774 C CA . ALA A 1 99 ? -20.254 -11.981 4.384 1.00 94.06 99 ALA A CA 1
ATOM 775 C C . ALA A 1 99 ? -21.792 -11.968 4.363 1.00 94.06 99 ALA A C 1
ATOM 777 O O . ALA A 1 99 ? -22.377 -10.973 3.936 1.00 94.06 99 ALA A O 1
ATOM 778 N N . PRO A 1 100 ? -22.492 -13.027 4.809 1.00 93.75 100 PRO A N 1
ATOM 779 C CA . PRO A 1 100 ? -23.942 -12.974 4.864 1.00 93.75 100 PRO A CA 1
ATOM 780 C C . PRO A 1 100 ? -24.404 -11.928 5.897 1.00 93.75 100 PRO A C 1
ATOM 782 O O . PRO A 1 100 ? -23.998 -12.016 7.064 1.00 93.75 100 PRO A O 1
ATOM 785 N N . PRO A 1 101 ? -25.313 -10.993 5.544 1.00 92.31 101 PRO A N 1
ATOM 786 C CA . PRO A 1 101 ? -25.758 -9.936 6.456 1.00 92.31 101 PRO A CA 1
ATOM 787 C C . PRO A 1 101 ? -26.380 -10.445 7.759 1.00 92.31 101 PRO A C 1
ATOM 789 O O . PRO A 1 101 ? -26.247 -9.800 8.795 1.00 92.31 101 PRO A O 1
ATOM 792 N N . HIS A 1 102 ? -27.030 -11.613 7.724 1.00 93.25 102 HIS A N 1
ATOM 793 C CA . HIS A 1 102 ? -27.624 -12.243 8.905 1.00 93.25 102 HIS A CA 1
ATOM 794 C C . HIS A 1 102 ? -26.570 -12.759 9.896 1.00 93.25 102 HIS A C 1
ATOM 796 O O . HIS A 1 102 ? -26.818 -12.769 11.098 1.00 93.25 102 HIS A O 1
ATOM 802 N N . ARG A 1 103 ? -25.387 -13.159 9.407 1.00 93.69 103 ARG A N 1
ATOM 803 C CA . ARG A 1 103 ? -24.285 -13.671 10.233 1.00 93.69 103 ARG A CA 1
ATOM 804 C C . ARG A 1 103 ? -23.365 -12.553 10.717 1.00 93.69 103 ARG A C 1
ATOM 806 O O . ARG A 1 103 ? -22.885 -12.615 11.843 1.00 93.69 103 ARG A O 1
ATOM 813 N N . TYR A 1 104 ? -23.168 -11.510 9.906 1.00 95.19 104 TYR A N 1
ATOM 814 C CA . TYR A 1 104 ? -22.298 -10.372 10.232 1.00 95.19 104 TYR A CA 1
ATOM 815 C C . TYR A 1 104 ? -23.046 -9.018 10.266 1.00 95.19 104 TYR A C 1
ATOM 817 O O . TYR A 1 104 ? -22.581 -8.034 9.681 1.00 95.19 104 TYR A O 1
ATOM 825 N N . PRO A 1 105 ? -24.185 -8.887 10.980 1.00 95.44 105 PRO A N 1
ATOM 826 C CA . PRO A 1 105 ? -25.035 -7.692 10.907 1.00 95.44 105 PRO A CA 1
ATOM 827 C C . PRO A 1 105 ? -24.357 -6.428 11.446 1.00 95.44 105 PRO A C 1
ATOM 829 O O . PRO A 1 105 ? -24.705 -5.314 11.057 1.00 95.44 105 PRO A O 1
ATOM 832 N N . ARG A 1 106 ? -23.400 -6.566 12.371 1.00 94.00 106 ARG A N 1
ATOM 833 C CA . ARG A 1 106 ? -22.613 -5.433 12.886 1.00 94.00 106 ARG A CA 1
ATOM 834 C C . ARG A 1 106 ? -21.623 -4.920 11.843 1.00 94.00 106 ARG A C 1
ATOM 836 O O . ARG A 1 106 ? -21.609 -3.727 11.564 1.00 94.00 106 ARG A O 1
ATOM 843 N N . LEU A 1 107 ? -20.894 -5.827 11.192 1.00 96.00 107 LEU A N 1
ATOM 844 C CA . LEU A 1 107 ? -19.928 -5.490 10.148 1.00 96.00 107 LEU A CA 1
ATOM 845 C C . LEU A 1 107 ? -20.591 -4.733 8.989 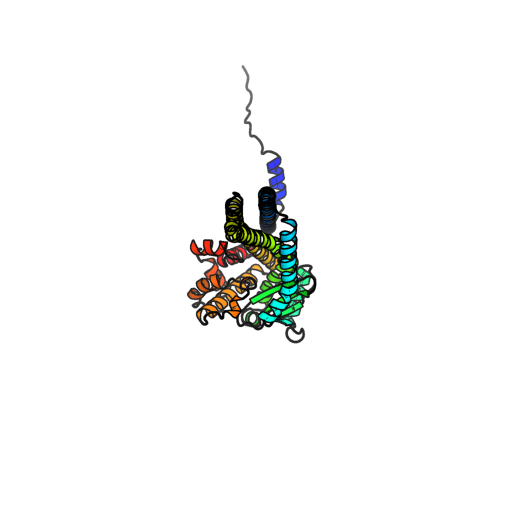1.00 96.00 107 LEU A C 1
ATOM 847 O O . LEU A 1 107 ? -20.110 -3.678 8.582 1.00 96.00 107 LEU A O 1
ATOM 851 N N . HIS A 1 108 ? -21.749 -5.207 8.516 1.00 97.62 108 HIS A N 1
ATOM 852 C CA . HIS A 1 108 ? -22.498 -4.508 7.468 1.00 97.62 108 HIS A CA 1
ATOM 853 C C . HIS A 1 108 ? -22.959 -3.110 7.893 1.00 97.62 108 HIS A C 1
ATOM 855 O O . HIS A 1 108 ? -22.915 -2.202 7.064 1.00 97.62 108 HIS A O 1
ATOM 861 N N . ARG A 1 109 ? -23.378 -2.926 9.155 1.00 96.75 109 ARG A N 1
ATOM 862 C CA . ARG A 1 109 ? -23.780 -1.614 9.694 1.00 96.75 109 ARG A CA 1
ATOM 863 C C . ARG A 1 109 ? -22.607 -0.641 9.767 1.00 96.75 109 ARG A C 1
ATOM 865 O O . ARG A 1 109 ? -22.773 0.522 9.408 1.00 96.75 109 ARG A O 1
ATOM 872 N N . ILE A 1 110 ? -21.436 -1.114 10.194 1.00 97.19 110 ILE A N 1
ATOM 873 C CA . ILE A 1 110 ? -20.207 -0.313 10.227 1.00 97.19 110 ILE A CA 1
ATOM 874 C C . ILE A 1 110 ? -19.842 0.129 8.808 1.00 97.19 110 ILE A C 1
ATOM 876 O O . ILE A 1 110 ? -19.750 1.326 8.545 1.00 97.19 110 ILE A O 1
ATOM 880 N N . VAL A 1 111 ? -19.720 -0.813 7.866 1.00 97.75 111 VAL A N 1
ATOM 881 C CA . VAL A 1 111 ? -19.354 -0.499 6.474 1.00 97.75 111 VAL A CA 1
ATOM 882 C C . VAL A 1 111 ? -20.352 0.468 5.840 1.00 97.75 111 VAL A C 1
ATOM 884 O O . VAL A 1 111 ? -19.948 1.394 5.146 1.00 97.75 111 VAL A O 1
ATOM 887 N N . GLU A 1 112 ? -21.648 0.304 6.093 1.00 97.62 112 GLU A N 1
ATOM 888 C CA . GLU A 1 112 ? -22.688 1.197 5.578 1.00 97.62 112 GLU A CA 1
ATOM 889 C C . GLU A 1 112 ? -22.579 2.617 6.133 1.00 97.62 112 GLU A C 1
ATOM 891 O O . GLU A 1 112 ? -22.516 3.573 5.359 1.00 97.62 112 GLU A O 1
ATOM 896 N N . ARG A 1 113 ? -22.460 2.761 7.457 1.00 97.31 113 ARG A N 1
ATOM 897 C CA . ARG A 1 113 ? -22.264 4.059 8.115 1.00 97.31 113 ARG A CA 1
ATOM 898 C C . ARG A 1 113 ? -21.014 4.764 7.592 1.00 97.31 113 ARG A C 1
ATOM 900 O O . ARG A 1 113 ? -21.069 5.946 7.255 1.00 97.31 113 ARG A O 1
ATOM 907 N N . LEU A 1 114 ? -19.896 4.046 7.505 1.00 97.62 114 LEU A N 1
ATOM 908 C CA . LEU A 1 114 ? -18.631 4.601 7.029 1.00 97.62 114 LEU A CA 1
ATOM 909 C C . LEU A 1 114 ? -18.675 4.936 5.538 1.00 97.62 114 LEU A C 1
ATOM 911 O O . LEU A 1 114 ? -18.101 5.945 5.134 1.00 97.62 114 LEU A O 1
ATOM 915 N N . SER A 1 115 ? -19.384 4.150 4.723 1.00 97.50 115 SER A N 1
ATOM 916 C CA . SER A 1 115 ? -19.580 4.441 3.296 1.00 97.50 115 SER A CA 1
ATOM 917 C C . SER A 1 115 ? -20.377 5.728 3.101 1.00 97.50 115 SER A C 1
ATOM 919 O O . SER A 1 115 ? -19.986 6.567 2.288 1.00 97.50 115 SER A O 1
ATOM 921 N N . LEU A 1 116 ? -21.428 5.931 3.906 1.00 97.06 116 LEU A N 1
ATOM 922 C CA . LEU A 1 116 ? -22.207 7.172 3.930 1.00 97.06 116 LEU A CA 1
ATOM 923 C C . LEU A 1 116 ? -21.343 8.368 4.348 1.00 97.06 116 LEU A C 1
ATOM 925 O O . LEU A 1 116 ? -21.279 9.348 3.610 1.00 97.06 116 LEU A O 1
ATOM 929 N N . ARG A 1 117 ? -20.611 8.270 5.470 1.00 96.44 117 ARG A N 1
ATOM 930 C CA . ARG A 1 117 ? -19.689 9.331 5.929 1.00 96.44 117 ARG A CA 1
ATOM 931 C C . ARG A 1 117 ? -18.582 9.627 4.908 1.00 96.44 117 ARG A C 1
ATOM 933 O O . ARG A 1 117 ? -18.173 10.771 4.746 1.00 96.44 117 ARG A O 1
ATOM 940 N N . SER A 1 118 ? -18.129 8.609 4.179 1.00 95.44 118 SER A N 1
ATOM 941 C CA . SER A 1 118 ? -17.113 8.739 3.127 1.00 95.44 118 SER A CA 1
ATOM 942 C C . SER A 1 118 ? -17.685 9.237 1.793 1.00 95.44 118 SER A C 1
ATOM 944 O O . SER A 1 118 ? -16.920 9.605 0.899 1.00 95.44 118 SER A O 1
ATOM 946 N N . GLY A 1 119 ? -19.008 9.242 1.611 1.00 95.50 119 GLY A N 1
ATOM 947 C CA . GLY A 1 119 ? -19.661 9.557 0.340 1.00 95.50 119 GLY A CA 1
ATOM 948 C C . GLY A 1 119 ? -19.238 8.612 -0.789 1.00 95.50 119 GLY A C 1
ATOM 949 O O . GLY A 1 119 ? -18.797 9.080 -1.843 1.00 95.50 119 GLY A O 1
ATOM 950 N N . ILE A 1 120 ? -19.283 7.299 -0.539 1.00 95.00 120 ILE A N 1
ATOM 951 C CA . ILE A 1 120 ? -19.062 6.235 -1.534 1.00 95.00 120 ILE A CA 1
ATOM 952 C C . ILE A 1 120 ? -20.223 5.233 -1.504 1.00 95.00 120 ILE A C 1
ATOM 954 O O . ILE A 1 120 ? -20.850 5.071 -0.456 1.00 95.00 120 ILE A O 1
ATOM 958 N N . PRO A 1 121 ? -20.515 4.534 -2.617 1.00 95.38 121 PRO A N 1
ATOM 959 C CA . PRO A 1 121 ? -21.433 3.402 -2.574 1.00 95.38 121 PRO A CA 1
ATOM 960 C C . PRO A 1 121 ? -20.890 2.319 -1.637 1.00 95.38 121 PRO A C 1
ATOM 962 O O . PRO A 1 121 ? -19.680 2.081 -1.596 1.00 95.38 121 PRO A O 1
ATOM 965 N N . LYS A 1 122 ? -21.790 1.655 -0.903 1.00 96.00 122 LYS A N 1
ATOM 966 C CA . LYS A 1 122 ? -21.441 0.562 0.013 1.00 96.00 122 LYS A CA 1
ATOM 967 C C . LYS A 1 122 ? -20.719 -0.551 -0.766 1.00 96.00 122 LYS A C 1
ATOM 969 O O . LYS A 1 122 ? -21.332 -1.131 -1.665 1.00 96.00 122 LYS A O 1
ATOM 974 N N . PRO A 1 123 ? -19.444 -0.857 -0.461 1.00 96.25 123 PRO A N 1
ATOM 975 C CA . PRO A 1 123 ? -18.751 -1.973 -1.090 1.00 96.25 123 PRO A CA 1
ATOM 976 C C . PRO A 1 123 ? -19.344 -3.301 -0.611 1.00 96.25 123 PRO A C 1
ATOM 978 O O . PRO A 1 123 ? -19.936 -3.375 0.472 1.00 96.25 123 PRO A O 1
ATOM 981 N N . LYS A 1 124 ? -19.154 -4.372 -1.391 1.00 95.50 124 LYS A N 1
ATOM 982 C CA . L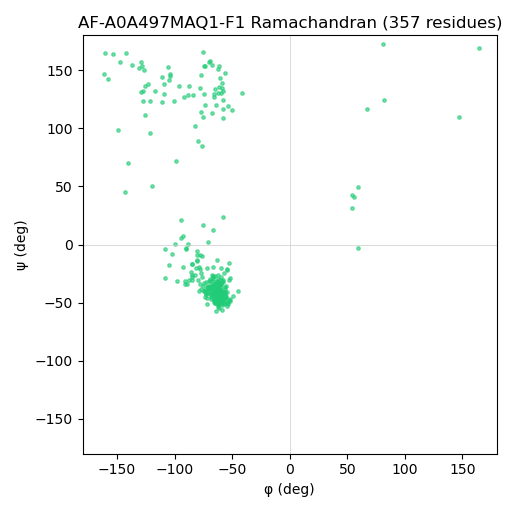YS A 1 124 ? -19.507 -5.714 -0.910 1.00 95.50 124 LYS A CA 1
ATOM 983 C C . LYS A 1 124 ? -18.617 -6.069 0.277 1.00 95.50 124 LYS A C 1
ATOM 985 O O . LYS A 1 124 ? -17.404 -5.853 0.233 1.00 95.50 124 LYS A O 1
ATOM 990 N N . VAL A 1 125 ? -19.234 -6.593 1.328 1.00 96.94 125 VAL A N 1
ATOM 991 C CA . VAL A 1 125 ? -18.549 -6.988 2.558 1.00 96.94 125 VAL A CA 1
ATOM 992 C C . VAL A 1 125 ? -18.174 -8.452 2.435 1.00 96.94 125 VAL A C 1
ATOM 994 O O . VAL A 1 125 ? -19.023 -9.291 2.145 1.00 96.94 125 VAL A O 1
ATOM 997 N N . MET A 1 126 ? -16.903 -8.751 2.651 1.00 95.19 126 MET A N 1
ATOM 998 C CA . MET A 1 126 ? -16.346 -10.077 2.442 1.00 95.19 126 MET A CA 1
ATOM 999 C C . MET A 1 126 ? -15.619 -10.561 3.701 1.00 95.19 126 MET A C 1
ATOM 1001 O O . MET A 1 126 ? -15.064 -9.755 4.451 1.00 95.19 126 MET A O 1
ATOM 1005 N N . ILE A 1 127 ? -15.591 -11.876 3.916 1.00 94.50 127 ILE A N 1
ATOM 1006 C CA . ILE A 1 127 ? -14.845 -12.528 4.996 1.00 94.50 127 ILE A CA 1
ATOM 1007 C C . ILE A 1 127 ? -13.771 -13.443 4.412 1.00 94.50 127 ILE A C 1
ATOM 1009 O O . ILE A 1 127 ? -14.044 -14.242 3.518 1.00 94.50 127 ILE A O 1
ATOM 1013 N N . ALA A 1 128 ? -12.549 -13.321 4.932 1.00 88.88 128 ALA A N 1
ATOM 1014 C CA . ALA A 1 128 ? -11.401 -14.146 4.564 1.00 88.88 128 ALA A CA 1
ATOM 1015 C C . ALA A 1 128 ? -11.014 -15.105 5.704 1.00 88.88 128 ALA A C 1
ATOM 1017 O O . ALA A 1 128 ? -10.944 -14.710 6.871 1.00 88.88 128 ALA A O 1
ATOM 1018 N N . HIS A 1 129 ? -10.700 -16.355 5.365 1.00 83.50 129 HIS A N 1
ATOM 1019 C CA . HIS A 1 129 ? -10.361 -17.397 6.343 1.00 83.50 129 HIS A CA 1
ATOM 1020 C C . HIS A 1 129 ? -8.843 -17.559 6.455 1.00 83.50 129 HIS A C 1
ATOM 1022 O O . HIS A 1 129 ? -8.259 -18.533 5.986 1.00 83.50 129 HIS A O 1
ATOM 1028 N N . ILE A 1 130 ? -8.189 -16.568 7.064 1.00 80.88 130 ILE A N 1
ATOM 1029 C CA . ILE A 1 130 ? -6.729 -16.536 7.228 1.00 80.88 130 ILE A CA 1
ATOM 1030 C C . ILE A 1 130 ? -6.388 -16.403 8.713 1.00 80.88 130 ILE A C 1
ATOM 1032 O O . ILE A 1 130 ? -7.012 -15.604 9.413 1.00 80.88 130 ILE A O 1
ATOM 1036 N N . PRO A 1 131 ? -5.377 -17.135 9.219 1.00 81.88 131 PRO A N 1
ATOM 1037 C CA . PRO A 1 131 ? -5.033 -17.163 10.644 1.00 81.88 131 PRO A CA 1
ATOM 1038 C C . PRO A 1 131 ? -4.302 -15.902 11.149 1.00 81.88 131 PRO A C 1
ATOM 1040 O O . PRO A 1 131 ? -3.687 -15.936 12.219 1.00 81.88 131 PRO A O 1
ATOM 1043 N N . ILE A 1 132 ? -4.346 -14.802 10.395 1.00 83.94 132 ILE A N 1
ATOM 1044 C CA . ILE A 1 132 ? -3.676 -13.532 10.693 1.00 83.94 132 ILE A CA 1
ATOM 1045 C C . ILE A 1 132 ? -4.715 -12.410 10.618 1.00 83.94 132 ILE A C 1
ATOM 1047 O O . ILE A 1 132 ? -5.463 -12.372 9.642 1.00 83.94 132 ILE A O 1
ATOM 1051 N N . PRO A 1 133 ? -4.771 -11.505 11.615 1.00 90.56 133 PRO A N 1
ATOM 1052 C CA . PRO A 1 133 ? -5.686 -10.379 11.602 1.00 90.56 133 PRO A CA 1
ATOM 1053 C C . PRO A 1 133 ? -5.297 -9.408 10.488 1.00 90.56 133 PRO A C 1
ATOM 1055 O O . PRO A 1 133 ? -4.245 -8.776 10.531 1.00 90.56 133 PRO A O 1
ATOM 1058 N N . ASN A 1 134 ? -6.160 -9.310 9.488 1.00 91.38 134 ASN A N 1
ATOM 1059 C CA . ASN A 1 134 ? -6.036 -8.392 8.372 1.00 91.38 134 ASN A CA 1
ATOM 1060 C C . ASN A 1 134 ? -7.401 -7.917 7.844 1.00 91.38 134 ASN A C 1
ATOM 1062 O O . ASN A 1 134 ? -8.414 -8.610 8.000 1.00 91.38 134 ASN A O 1
ATOM 1066 N N . ALA A 1 135 ? -7.399 -6.762 7.185 1.00 92.81 135 ALA A N 1
ATOM 1067 C CA . ALA A 1 135 ? -8.468 -6.261 6.330 1.00 92.81 135 ALA A CA 1
ATOM 1068 C C . ALA A 1 135 ? -7.838 -5.673 5.060 1.00 92.81 135 ALA A C 1
ATOM 1070 O O . ALA A 1 135 ? -6.665 -5.316 5.081 1.00 92.81 135 ALA A O 1
ATOM 1071 N N . PHE A 1 136 ? -8.584 -5.648 3.957 1.00 91.81 136 PHE A N 1
ATOM 1072 C CA . PHE A 1 136 ? -8.115 -5.054 2.705 1.00 91.81 136 PHE A CA 1
ATOM 1073 C C . PHE A 1 136 ? -9.274 -4.667 1.786 1.00 91.81 136 PHE A C 1
ATOM 1075 O O . PHE A 1 136 ? -10.269 -5.392 1.658 1.00 91.81 136 PHE A O 1
ATOM 1082 N N . ALA A 1 137 ? -9.126 -3.541 1.095 1.00 91.19 137 ALA A N 1
ATOM 1083 C CA . ALA A 1 137 ? -10.026 -3.109 0.034 1.00 91.19 137 ALA A CA 1
ATOM 1084 C C . ALA A 1 137 ? -9.505 -3.508 -1.356 1.00 91.19 137 ALA A C 1
ATOM 1086 O O . ALA A 1 137 ? -8.330 -3.342 -1.678 1.00 91.19 137 ALA A O 1
ATOM 1087 N N . TYR A 1 138 ? -10.388 -4.013 -2.215 1.00 87.62 138 TYR A N 1
ATOM 1088 C CA . TYR A 1 138 ? -10.027 -4.446 -3.565 1.00 87.62 138 TYR A CA 1
ATOM 1089 C C . TYR A 1 138 ? -11.220 -4.349 -4.515 1.00 87.62 138 TYR A C 1
ATOM 1091 O O . TYR A 1 138 ? -12.373 -4.219 -4.104 1.00 87.62 138 TYR A O 1
ATOM 1099 N N . GLY A 1 139 ? -10.954 -4.391 -5.816 1.00 84.50 139 GLY A N 1
ATOM 1100 C CA . GLY A 1 139 ? -12.004 -4.341 -6.821 1.00 84.50 139 GLY A CA 1
ATOM 1101 C C . GLY A 1 139 ? -11.478 -4.034 -8.212 1.00 84.50 139 GLY A C 1
ATOM 1102 O O . GLY A 1 139 ? -10.325 -3.649 -8.399 1.00 84.50 139 GLY A O 1
ATOM 1103 N N . SER A 1 140 ? -12.363 -4.199 -9.185 1.00 79.62 140 SER A N 1
ATOM 1104 C CA . SER A 1 140 ? -12.149 -3.837 -10.586 1.00 79.62 140 SER A CA 1
ATOM 1105 C C . SER A 1 140 ? -13.454 -3.268 -11.160 1.00 79.62 140 SER A C 1
ATOM 1107 O O . SER A 1 140 ? -14.510 -3.463 -10.554 1.00 79.62 140 SER A O 1
ATOM 1109 N N . PRO A 1 141 ? -13.440 -2.592 -12.323 1.00 79.12 141 PRO A N 1
ATOM 1110 C CA . PRO A 1 141 ? -14.642 -2.001 -12.910 1.00 79.12 141 PRO A CA 1
ATOM 1111 C C . PRO A 1 141 ? -15.736 -3.030 -13.182 1.00 79.12 141 PRO A C 1
ATOM 1113 O O . PRO A 1 141 ? -16.912 -2.711 -13.079 1.00 79.12 141 PRO A O 1
ATOM 1116 N N . ILE A 1 142 ? -15.342 -4.267 -13.495 1.00 79.50 142 ILE A N 1
ATOM 1117 C CA . ILE A 1 142 ? -16.265 -5.369 -13.788 1.00 79.50 142 ILE A CA 1
ATOM 1118 C C . ILE A 1 142 ? -16.835 -5.957 -12.496 1.00 79.50 142 ILE A C 1
ATOM 1120 O O . ILE A 1 142 ? -18.003 -6.316 -12.419 1.00 79.50 142 ILE A O 1
ATOM 1124 N N . SER A 1 143 ? -15.994 -6.085 -11.474 1.00 80.06 143 SER A N 1
ATOM 1125 C CA . SER A 1 143 ? -16.331 -6.841 -10.273 1.00 80.06 143 SER A CA 1
ATOM 1126 C C . SER A 1 143 ? -16.954 -5.964 -9.169 1.00 80.06 143 SER A C 1
ATOM 1128 O O . SER A 1 143 ? -17.622 -6.488 -8.278 1.00 80.06 143 SER A O 1
ATOM 1130 N N . GLY A 1 144 ? -16.760 -4.644 -9.239 1.00 87.25 144 GLY A N 1
ATOM 1131 C CA . GLY A 1 144 ? -17.169 -3.676 -8.223 1.00 87.25 144 GLY A CA 1
ATOM 1132 C C . GLY A 1 144 ? -16.193 -3.582 -7.045 1.00 87.25 144 GLY A C 1
ATOM 1133 O O . GLY A 1 144 ? -15.238 -4.353 -6.927 1.00 87.25 144 GLY A O 1
ATOM 1134 N N . SER A 1 145 ? -16.436 -2.611 -6.163 1.00 92.19 145 SER A N 1
ATOM 1135 C CA . SER A 1 145 ? -15.648 -2.407 -4.943 1.00 92.19 145 SER A CA 1
ATOM 1136 C C . SER A 1 145 ? -16.035 -3.409 -3.856 1.00 92.19 145 SER A C 1
ATOM 1138 O O . SER A 1 145 ? -17.219 -3.607 -3.567 1.00 92.19 145 SER A O 1
ATOM 1140 N N . ARG A 1 146 ? -15.030 -3.996 -3.210 1.00 93.88 146 ARG A N 1
ATOM 1141 C CA . ARG A 1 146 ? -15.168 -4.940 -2.101 1.00 93.88 146 ARG A CA 1
ATOM 1142 C C . ARG A 1 146 ? -14.260 -4.534 -0.949 1.00 93.88 146 ARG A C 1
ATOM 1144 O O . ARG A 1 146 ? -13.201 -3.941 -1.157 1.00 93.88 146 ARG A O 1
ATOM 1151 N N . VAL A 1 147 ? -14.668 -4.895 0.259 1.00 95.81 147 VAL A N 1
ATOM 1152 C CA . VAL A 1 147 ? -13.834 -4.828 1.458 1.00 95.81 147 VAL A CA 1
ATOM 1153 C C . VAL A 1 147 ? -13.867 -6.189 2.137 1.00 95.81 147 VAL A C 1
ATOM 1155 O O . VAL A 1 147 ? -14.942 -6.718 2.418 1.00 95.81 147 VAL A O 1
ATOM 1158 N N . ALA A 1 148 ? -12.696 -6.782 2.348 1.00 93.94 148 ALA A N 1
ATOM 1159 C CA . ALA A 1 148 ? -12.553 -8.045 3.054 1.00 93.94 148 ALA A CA 1
ATOM 1160 C C . ALA A 1 148 ? -12.002 -7.820 4.455 1.00 93.94 148 ALA A C 1
ATOM 1162 O O . ALA A 1 148 ? -11.096 -7.014 4.659 1.00 93.94 148 ALA A O 1
ATOM 1163 N N . VAL A 1 149 ? -12.524 -8.590 5.404 1.00 95.44 149 VAL A N 1
ATOM 1164 C CA . VAL A 1 149 ? -12.008 -8.679 6.767 1.00 95.44 149 VAL A CA 1
ATOM 1165 C C . VAL A 1 149 ? -11.739 -10.141 7.092 1.00 95.44 149 VAL A C 1
ATOM 1167 O O . VAL A 1 149 ? -12.527 -11.020 6.758 1.00 95.44 149 VAL A O 1
ATOM 1170 N N . THR A 1 150 ? -10.612 -10.433 7.725 1.00 93.31 150 THR A N 1
ATOM 1171 C CA . THR A 1 150 ? -10.333 -11.793 8.205 1.00 93.31 150 THR A CA 1
ATOM 1172 C C . THR A 1 150 ? -11.120 -12.095 9.478 1.00 93.31 150 THR A C 1
ATOM 1174 O O . THR A 1 150 ? -11.270 -11.220 10.330 1.00 93.31 150 THR A O 1
ATOM 1177 N N . GLU A 1 151 ? -11.560 -13.342 9.671 1.00 91.81 151 GLU A N 1
ATOM 1178 C CA . GLU A 1 151 ? -12.196 -13.746 10.941 1.00 91.81 151 GLU A CA 1
ATOM 1179 C C . GLU A 1 151 ? -11.272 -13.473 12.137 1.00 91.81 151 GLU A C 1
ATOM 1181 O O . GLU A 1 151 ? -11.694 -12.940 13.160 1.00 91.81 151 GLU A O 1
ATOM 1186 N N . LYS A 1 152 ? -9.965 -13.706 11.959 1.00 91.44 152 LYS A N 1
ATOM 1187 C CA . LYS A 1 152 ? -8.962 -13.440 12.991 1.00 91.44 152 LYS A CA 1
ATOM 1188 C C . LYS A 1 152 ? -8.868 -11.963 13.378 1.00 91.44 152 LYS A C 1
ATOM 1190 O O . LYS A 1 152 ? -8.507 -11.683 14.517 1.00 91.44 152 LYS A O 1
ATOM 1195 N N . LEU A 1 153 ? -9.164 -11.028 12.471 1.00 94.56 153 LEU A N 1
ATOM 1196 C CA . LEU A 1 153 ? -9.206 -9.602 12.802 1.00 94.56 153 LEU A CA 1
ATOM 1197 C C . LEU A 1 153 ? -10.381 -9.290 13.727 1.00 94.56 153 LEU A C 1
ATOM 1199 O O . LEU A 1 153 ? -10.185 -8.579 14.706 1.00 94.56 153 LEU A O 1
ATOM 1203 N N . LEU A 1 154 ? -11.553 -9.870 13.461 1.00 94.06 154 LEU A N 1
ATOM 1204 C CA . LEU A 1 154 ? -12.741 -9.712 14.307 1.00 94.06 154 LEU A CA 1
ATOM 1205 C C . LEU A 1 154 ? -12.565 -10.350 15.694 1.00 94.06 154 LEU A C 1
ATOM 1207 O O . LEU A 1 154 ? -13.162 -9.881 16.652 1.00 94.06 154 LEU A O 1
ATOM 1211 N N . ASP A 1 155 ? -11.734 -11.390 15.806 1.00 92.50 155 ASP A N 1
ATOM 1212 C CA . ASP A 1 155 ? -11.398 -12.006 17.096 1.00 92.50 155 ASP A CA 1
ATOM 1213 C C . ASP A 1 155 ? -10.392 -11.195 17.930 1.00 92.50 155 ASP A C 1
ATOM 1215 O O . ASP A 1 155 ? -10.289 -11.391 19.140 1.00 92.50 155 ASP A O 1
ATOM 1219 N N . VAL A 1 156 ? -9.523 -10.419 17.272 1.00 90.81 156 VAL A N 1
ATOM 1220 C CA . VAL A 1 156 ? -8.367 -9.754 17.908 1.00 90.81 156 VAL A CA 1
ATOM 1221 C C . VAL A 1 156 ? -8.670 -8.304 18.247 1.00 90.81 156 VAL A C 1
ATOM 1223 O O . VAL A 1 156 ? -8.094 -7.782 19.201 1.00 90.81 156 VAL A O 1
ATOM 1226 N N . LEU A 1 157 ? -9.513 -7.658 17.446 1.00 94.25 157 LEU A N 1
ATOM 1227 C CA . LEU A 1 157 ? -9.843 -6.250 17.579 1.00 94.25 157 LEU A CA 1
ATOM 1228 C C . LEU A 1 157 ? -11.223 -6.057 18.191 1.00 94.25 157 LEU A C 1
ATOM 1230 O O . LEU A 1 157 ? -12.165 -6.787 17.891 1.00 94.25 157 LEU A O 1
ATOM 1234 N N . GLU A 1 158 ? -11.336 -5.006 18.991 1.00 94.25 158 GLU A N 1
ATOM 1235 C CA . GLU A 1 158 ? -12.613 -4.516 19.488 1.00 94.25 158 GLU A CA 1
ATOM 1236 C C . GLU A 1 158 ? -13.423 -3.878 18.350 1.00 94.25 158 GLU A C 1
ATOM 1238 O O . GLU A 1 158 ? -12.878 -3.407 17.350 1.00 94.25 158 GLU A O 1
ATOM 1243 N N . GLU A 1 159 ? -14.746 -3.803 18.501 1.00 94.38 159 GLU A N 1
ATOM 1244 C CA . GLU A 1 159 ? -15.635 -3.291 17.444 1.00 94.38 159 GLU A CA 1
ATOM 1245 C C . GLU A 1 159 ? -15.256 -1.867 16.986 1.00 94.38 159 GLU A C 1
ATOM 1247 O O . GLU A 1 159 ? -15.303 -1.560 15.793 1.00 94.38 159 GLU A O 1
ATOM 1252 N N . GLU A 1 160 ? -14.812 -1.013 17.914 1.00 94.88 160 GLU A N 1
ATOM 1253 C CA . GLU A 1 160 ? -14.363 0.348 17.605 1.00 94.88 160 GLU A CA 1
ATOM 1254 C C . GLU A 1 160 ? -13.035 0.399 16.827 1.00 94.88 160 GLU A C 1
ATOM 1256 O O . GLU A 1 160 ? -12.823 1.282 15.994 1.00 94.88 160 GLU A O 1
ATOM 1261 N N . GLU A 1 161 ? -12.153 -0.571 17.055 1.00 95.81 161 GLU A N 1
ATOM 1262 C CA . GLU A 1 161 ? -10.886 -0.726 16.340 1.00 95.81 161 GLU A CA 1
ATOM 1263 C C . GLU A 1 161 ? -11.134 -1.261 14.926 1.00 95.81 161 GLU A C 1
ATOM 1265 O O . GLU A 1 161 ? -10.536 -0.777 13.963 1.00 95.81 161 GLU A O 1
ATOM 1270 N N . VAL A 1 162 ? -12.075 -2.203 14.781 1.00 97.25 162 VAL A N 1
ATOM 1271 C CA . VAL A 1 162 ? -12.550 -2.689 13.476 1.00 97.25 162 VAL A CA 1
ATOM 1272 C C . VAL A 1 162 ? -13.162 -1.545 12.664 1.00 97.25 162 VAL A C 1
ATOM 1274 O O . VAL A 1 162 ? -12.875 -1.428 11.474 1.00 97.25 162 VAL A O 1
ATOM 1277 N N . GLU A 1 163 ? -13.961 -0.671 13.287 1.00 97.44 163 GLU A N 1
ATOM 1278 C CA . GLU A 1 163 ? -14.508 0.528 12.635 1.00 97.44 163 GLU A CA 1
ATOM 1279 C C . GLU A 1 163 ? -13.393 1.444 12.108 1.00 97.44 163 GLU A C 1
ATOM 1281 O O . GLU A 1 163 ? -13.459 1.886 10.961 1.00 97.44 163 GLU A O 1
ATOM 1286 N N . ALA A 1 164 ? -12.331 1.668 12.886 1.00 97.38 164 ALA A N 1
ATOM 1287 C CA . ALA A 1 164 ? -11.188 2.474 12.458 1.00 97.38 164 ALA A CA 1
ATOM 1288 C C . ALA A 1 164 ? -10.384 1.832 11.313 1.00 97.38 164 ALA A C 1
ATOM 1290 O O . ALA A 1 164 ? -10.006 2.521 10.360 1.00 97.38 164 ALA A O 1
ATOM 1291 N N . VAL A 1 165 ? -10.164 0.515 11.356 1.00 97.75 165 VAL A N 1
ATOM 1292 C CA . VAL A 1 165 ? -9.509 -0.228 10.266 1.00 97.75 165 VAL A CA 1
ATOM 1293 C C . VAL A 1 165 ? -10.349 -0.176 8.990 1.00 97.75 165 VAL A C 1
ATOM 1295 O O . VAL A 1 165 ? -9.835 0.141 7.922 1.00 97.75 165 VAL A O 1
ATOM 1298 N N . LEU A 1 166 ? -11.662 -0.387 9.082 1.00 98.12 166 LEU A N 1
ATOM 1299 C CA . LEU A 1 166 ? -12.556 -0.259 7.929 1.00 98.12 166 LEU A CA 1
ATOM 1300 C C . LEU A 1 166 ? -12.613 1.174 7.404 1.00 98.12 166 LEU A C 1
ATOM 1302 O O . LEU A 1 166 ? -12.668 1.373 6.194 1.00 98.12 166 LEU A O 1
ATOM 1306 N N . GLY A 1 167 ? -12.556 2.176 8.283 1.00 97.62 167 GLY A N 1
ATOM 1307 C CA . GLY A 1 167 ? -12.427 3.575 7.886 1.00 97.62 167 GLY A CA 1
ATOM 1308 C C . GLY A 1 167 ? -11.194 3.796 7.011 1.00 97.62 167 GLY A C 1
ATOM 1309 O O . GLY A 1 167 ? -11.283 4.471 5.989 1.00 97.62 167 GLY A O 1
ATOM 1310 N N . HIS A 1 168 ? -10.069 3.172 7.359 1.00 97.25 168 HIS A N 1
ATOM 1311 C CA . HIS A 1 168 ? -8.839 3.221 6.571 1.00 97.25 168 HIS A CA 1
ATOM 1312 C C . HIS A 1 168 ? -9.015 2.536 5.200 1.00 97.25 168 HIS A C 1
ATOM 1314 O O . HIS A 1 168 ? -8.801 3.175 4.167 1.00 97.25 168 HIS A O 1
ATOM 1320 N N . GLU A 1 169 ? -9.534 1.305 5.167 1.00 96.62 169 GLU A N 1
ATOM 1321 C CA . GLU A 1 169 ? -9.775 0.557 3.920 1.00 96.62 169 GLU A CA 1
ATOM 1322 C C . GLU A 1 169 ? -10.760 1.261 2.970 1.00 96.62 169 GLU A C 1
ATOM 1324 O O . GLU A 1 169 ? -10.566 1.324 1.753 1.00 96.62 169 GLU A O 1
ATOM 1329 N N . LEU A 1 170 ? -11.823 1.862 3.510 1.00 96.75 170 LEU A N 1
ATOM 1330 C CA . LEU A 1 170 ? -12.767 2.656 2.722 1.00 96.75 170 LEU A CA 1
ATOM 1331 C C . LEU A 1 170 ? -12.124 3.945 2.194 1.00 96.75 170 LEU A C 1
ATOM 1333 O O . LEU A 1 170 ? -12.527 4.430 1.134 1.00 96.75 170 LEU A O 1
ATOM 1337 N N . GLY A 1 171 ? -11.102 4.468 2.874 1.00 95.88 171 GLY A N 1
ATOM 1338 C CA . GLY A 1 171 ? -10.259 5.552 2.377 1.00 95.88 171 GLY A CA 1
ATOM 1339 C C . GLY A 1 171 ? -9.558 5.181 1.070 1.00 95.88 171 GLY A C 1
ATOM 1340 O O . GLY A 1 171 ? -9.565 5.979 0.127 1.00 95.88 171 GLY A O 1
ATOM 1341 N N . HIS A 1 172 ? -9.051 3.952 0.954 1.00 95.06 172 HIS A N 1
ATOM 1342 C CA . HIS A 1 172 ? -8.466 3.462 -0.296 1.00 95.06 172 HIS A CA 1
ATOM 1343 C C . HIS A 1 172 ? -9.480 3.419 -1.442 1.00 95.06 172 HIS A C 1
ATOM 1345 O O . HIS A 1 172 ? -9.189 3.853 -2.564 1.00 95.06 172 HIS A O 1
ATOM 1351 N N . LEU A 1 173 ? -10.708 2.975 -1.162 1.00 94.50 173 LEU A N 1
ATOM 1352 C CA . LEU A 1 173 ? -11.791 2.977 -2.148 1.00 94.50 173 LEU A CA 1
ATOM 1353 C C . LEU A 1 173 ? -12.197 4.403 -2.541 1.00 94.50 173 LEU A C 1
ATOM 1355 O O . LEU A 1 173 ? -12.278 4.713 -3.733 1.00 94.50 173 LEU A O 1
ATOM 1359 N N . LYS A 1 174 ? -12.397 5.291 -1.557 1.00 94.56 174 LYS A N 1
ATOM 1360 C CA . LYS A 1 174 ? -12.771 6.699 -1.771 1.00 94.56 174 LYS A CA 1
ATOM 1361 C C . LYS A 1 174 ? -11.780 7.410 -2.673 1.00 94.56 174 LYS A C 1
ATOM 1363 O O . LYS A 1 174 ? -12.170 8.150 -3.576 1.00 94.56 174 LYS A O 1
ATOM 1368 N N . HIS A 1 175 ? -10.500 7.187 -2.421 1.00 92.69 175 HIS A N 1
ATOM 1369 C CA . HIS A 1 175 ? -9.425 7.862 -3.119 1.00 92.69 175 HIS A CA 1
ATOM 1370 C C . HIS A 1 175 ? -8.918 7.097 -4.344 1.00 92.69 175 HIS A C 1
ATOM 1372 O O . HIS A 1 175 ? -7.926 7.521 -4.940 1.00 92.69 175 HIS A O 1
ATOM 1378 N N . ARG A 1 176 ? -9.591 6.001 -4.724 1.00 91.62 176 ARG A N 1
ATOM 1379 C CA . ARG A 1 176 ? -9.288 5.164 -5.894 1.00 91.62 176 ARG A CA 1
ATOM 1380 C C . ARG A 1 176 ? -7.841 4.677 -5.930 1.00 91.62 176 ARG A C 1
ATOM 1382 O O . ARG A 1 176 ? -7.223 4.645 -6.993 1.00 91.62 176 ARG A O 1
ATOM 1389 N N . ASP A 1 177 ? -7.328 4.261 -4.779 1.00 91.31 177 ASP A N 1
ATOM 1390 C CA . ASP A 1 177 ? -5.939 3.834 -4.613 1.00 91.31 177 ASP A CA 1
ATOM 1391 C C . ASP A 1 177 ? -5.495 2.779 -5.608 1.00 91.31 177 ASP A C 1
ATOM 1393 O O . ASP A 1 177 ? -4.481 2.943 -6.280 1.00 91.31 177 ASP A O 1
ATOM 1397 N N . VAL A 1 178 ? -6.320 1.748 -5.778 1.00 84.94 178 VAL A N 1
ATOM 1398 C CA . VAL A 1 178 ? -6.064 0.659 -6.722 1.00 84.94 178 VAL A CA 1
ATOM 1399 C C . VAL A 1 178 ? -5.816 1.189 -8.139 1.00 84.94 178 VAL A C 1
ATOM 1401 O O . VAL A 1 178 ? -4.911 0.718 -8.817 1.00 84.94 178 VAL A O 1
ATOM 1404 N N . HIS A 1 179 ? -6.571 2.200 -8.583 1.00 86.69 179 HIS A N 1
ATOM 1405 C CA . HIS A 1 179 ? -6.431 2.761 -9.930 1.00 86.69 179 HIS A CA 1
ATOM 1406 C C . HIS A 1 179 ? -5.152 3.594 -10.058 1.00 86.69 179 HIS A C 1
ATOM 1408 O O . HIS A 1 179 ? -4.444 3.488 -11.056 1.00 86.69 179 HIS A O 1
ATOM 1414 N N . ILE A 1 180 ? -4.852 4.408 -9.040 1.00 89.12 180 ILE A N 1
ATOM 1415 C CA . ILE A 1 180 ? -3.650 5.251 -9.002 1.00 89.12 180 ILE A CA 1
ATOM 1416 C C . ILE A 1 180 ? -2.401 4.372 -9.001 1.00 89.12 180 ILE A C 1
ATOM 1418 O O . ILE A 1 180 ? -1.490 4.590 -9.799 1.00 89.12 180 ILE A O 1
ATOM 1422 N N . MET A 1 181 ? -2.375 3.362 -8.133 1.00 88.50 181 MET A N 1
ATOM 1423 C CA . MET A 1 181 ? -1.242 2.456 -8.008 1.00 88.50 181 MET A CA 1
ATOM 1424 C C . MET A 1 181 ? -1.100 1.552 -9.229 1.00 88.50 181 MET A C 1
ATOM 1426 O O . MET A 1 181 ? 0.026 1.332 -9.664 1.00 88.50 181 MET A O 1
ATOM 1430 N N . MET A 1 182 ? -2.198 1.091 -9.839 1.00 83.56 182 MET A N 1
ATOM 1431 C CA . MET A 1 182 ? -2.151 0.362 -11.112 1.00 83.56 182 MET A CA 1
ATOM 1432 C C . MET A 1 182 ? -1.504 1.211 -12.212 1.00 83.56 182 MET A C 1
ATOM 1434 O O . MET A 1 182 ? -0.517 0.776 -12.800 1.00 83.56 182 MET A O 1
ATOM 1438 N N . PHE A 1 183 ? -1.970 2.447 -12.418 1.00 85.12 183 PHE A N 1
ATOM 1439 C CA . PHE A 1 183 ? -1.381 3.353 -13.408 1.00 85.12 183 PHE A CA 1
ATOM 1440 C C . PHE A 1 183 ? 0.109 3.614 -13.142 1.00 85.12 183 PHE A C 1
ATOM 1442 O O . PHE A 1 183 ? 0.930 3.537 -14.054 1.00 85.12 183 PHE A O 1
ATOM 1449 N N . ALA A 1 184 ? 0.480 3.863 -11.883 1.00 88.50 184 ALA A N 1
ATOM 1450 C CA . ALA A 1 184 ? 1.872 4.085 -11.501 1.00 88.50 184 ALA A CA 1
ATOM 1451 C C . ALA A 1 184 ? 2.754 2.837 -11.713 1.00 88.50 184 ALA A C 1
ATOM 1453 O O . ALA A 1 184 ? 3.916 2.971 -12.091 1.00 88.50 184 ALA A O 1
ATOM 1454 N N . SER A 1 185 ? 2.208 1.632 -11.511 1.00 85.12 185 SER A N 1
ATOM 1455 C CA . SER A 1 185 ? 2.947 0.359 -11.581 1.00 85.12 185 SER A CA 1
ATOM 1456 C C . SER A 1 185 ? 3.195 -0.131 -13.011 1.00 85.12 185 SER A C 1
ATOM 1458 O O . SER A 1 185 ? 4.127 -0.904 -13.234 1.00 85.12 185 SER A O 1
ATOM 1460 N N . VAL A 1 186 ? 2.435 0.364 -13.995 1.00 85.94 186 VAL A N 1
ATOM 1461 C CA . VAL A 1 186 ? 2.711 0.113 -15.421 1.00 85.94 186 VAL A CA 1
ATOM 1462 C C . VAL A 1 186 ? 4.084 0.667 -15.817 1.00 85.94 186 VAL A C 1
ATOM 1464 O O . VAL A 1 186 ? 4.797 0.048 -16.604 1.00 85.94 186 VAL A O 1
ATOM 1467 N N . LEU A 1 187 ? 4.492 1.805 -15.248 1.00 87.06 187 LEU A N 1
ATOM 1468 C CA . LEU A 1 187 ? 5.727 2.496 -15.627 1.00 87.06 187 LEU A CA 1
ATOM 1469 C C . LEU A 1 187 ? 6.995 1.656 -15.366 1.00 87.06 187 LEU A C 1
ATOM 1471 O O . LEU A 1 187 ? 7.747 1.439 -16.320 1.00 87.06 187 LEU A O 1
ATOM 1475 N N . PRO A 1 188 ? 7.245 1.120 -14.149 1.00 89.25 188 PRO A N 1
ATOM 1476 C CA . PRO A 1 188 ? 8.342 0.179 -13.949 1.00 89.25 188 PRO A CA 1
ATOM 1477 C C . PRO A 1 188 ? 8.244 -1.053 -14.853 1.00 89.25 188 PRO A C 1
ATOM 1479 O O . PRO A 1 188 ? 9.259 -1.472 -15.407 1.00 89.25 188 PRO A O 1
ATOM 1482 N N . ALA A 1 189 ? 7.045 -1.617 -15.041 1.00 84.94 189 ALA A N 1
ATOM 1483 C CA . ALA A 1 189 ? 6.869 -2.811 -15.865 1.00 84.94 189 ALA A CA 1
ATOM 1484 C C . ALA A 1 189 ? 7.364 -2.588 -17.301 1.00 84.94 189 ALA A C 1
ATOM 1486 O O . ALA A 1 189 ? 8.059 -3.448 -17.842 1.00 84.94 189 ALA A O 1
ATOM 1487 N N . ILE A 1 190 ? 7.087 -1.424 -17.904 1.00 85.75 190 ILE A N 1
ATOM 1488 C CA . ILE A 1 190 ? 7.582 -1.136 -19.255 1.00 85.75 190 ILE A CA 1
ATOM 1489 C C . ILE A 1 190 ? 9.115 -1.082 -19.286 1.00 85.75 190 ILE A C 1
ATOM 1491 O O . ILE A 1 190 ? 9.713 -1.684 -20.176 1.00 85.75 190 ILE A O 1
ATOM 1495 N N . PHE A 1 191 ? 9.771 -0.431 -18.317 1.00 88.88 191 PHE A N 1
ATOM 1496 C CA . PHE A 1 191 ? 11.240 -0.401 -18.277 1.00 88.88 191 PHE A CA 1
ATOM 1497 C C . PHE A 1 191 ? 11.856 -1.776 -18.054 1.00 88.88 191 PHE A C 1
ATOM 1499 O O . PHE A 1 191 ? 12.883 -2.077 -18.657 1.00 88.88 191 PHE A O 1
ATOM 1506 N N . TYR A 1 192 ? 11.218 -2.624 -17.246 1.00 89.19 192 TYR A N 1
ATOM 1507 C CA . TYR A 1 192 ? 11.648 -4.005 -17.062 1.00 89.19 192 TYR A CA 1
ATOM 1508 C C . TYR A 1 192 ? 11.578 -4.797 -18.372 1.00 89.19 192 TYR A C 1
ATOM 1510 O O . TYR A 1 192 ? 12.575 -5.387 -18.787 1.00 89.19 192 TYR A O 1
ATOM 1518 N N . TYR A 1 193 ? 10.430 -4.780 -19.057 1.00 83.00 193 TYR A N 1
ATOM 1519 C CA . TYR A 1 193 ? 10.271 -5.495 -20.326 1.00 83.00 193 TYR A CA 1
ATOM 1520 C C . TYR A 1 193 ? 11.192 -4.947 -21.413 1.00 83.00 193 TYR A C 1
ATOM 1522 O O . TYR A 1 193 ? 11.741 -5.718 -22.200 1.00 83.00 193 TYR A O 1
ATOM 1530 N N . LEU A 1 194 ? 11.413 -3.634 -21.435 1.00 83.81 194 LEU A N 1
ATOM 1531 C CA . LEU A 1 194 ? 12.355 -3.014 -22.350 1.00 83.81 194 LEU A CA 1
ATOM 1532 C C . LEU A 1 194 ? 13.790 -3.470 -22.068 1.00 83.81 194 LEU A C 1
ATOM 1534 O O . LEU A 1 194 ? 14.459 -3.936 -22.988 1.00 83.81 194 LEU A O 1
ATOM 1538 N N . ALA A 1 195 ? 14.233 -3.397 -20.810 1.00 88.88 195 ALA A N 1
ATOM 1539 C CA . ALA A 1 195 ? 15.544 -3.882 -20.394 1.00 88.88 195 ALA A CA 1
ATOM 1540 C C . ALA A 1 195 ? 15.738 -5.341 -20.812 1.00 88.88 195 ALA A C 1
ATOM 1542 O O . ALA A 1 195 ? 16.701 -5.662 -21.504 1.00 88.88 195 ALA A O 1
ATOM 1543 N N . TYR A 1 196 ? 14.771 -6.196 -20.476 1.00 84.81 196 TYR A N 1
ATOM 1544 C CA . TYR A 1 196 ? 14.779 -7.605 -20.844 1.00 84.81 196 TYR A CA 1
ATOM 1545 C C . TYR A 1 196 ? 14.878 -7.800 -22.362 1.00 84.81 196 TYR A C 1
ATOM 1547 O O . TYR A 1 196 ? 15.769 -8.503 -22.831 1.00 84.81 196 TYR A O 1
ATOM 1555 N N . SER A 1 197 ? 14.018 -7.143 -23.146 1.00 81.44 197 SER A N 1
ATOM 1556 C CA . SER A 1 197 ? 13.992 -7.292 -24.607 1.00 81.44 197 SER A CA 1
ATOM 1557 C C . SER A 1 197 ? 15.291 -6.837 -25.282 1.00 81.44 197 SER A C 1
ATOM 1559 O O . SER A 1 197 ? 15.816 -7.558 -26.128 1.00 81.44 197 SER A O 1
ATOM 1561 N N . LEU A 1 198 ? 15.853 -5.692 -24.880 1.00 84.81 198 LEU A N 1
ATOM 1562 C CA . LEU A 1 198 ? 17.082 -5.144 -25.457 1.00 84.81 198 LEU A CA 1
ATOM 1563 C C . LEU A 1 198 ? 18.313 -5.956 -25.057 1.00 84.81 198 LEU A C 1
ATOM 1565 O O . LEU A 1 198 ? 19.169 -6.226 -25.896 1.00 84.81 198 LEU A O 1
ATOM 1569 N N . MET A 1 199 ? 18.385 -6.399 -23.799 1.00 86.00 199 MET A N 1
ATOM 1570 C CA . MET A 1 199 ? 19.470 -7.263 -23.331 1.00 86.00 199 MET A CA 1
ATOM 1571 C C . MET A 1 199 ? 19.427 -8.630 -24.022 1.00 86.00 199 MET A C 1
ATOM 1573 O O . MET A 1 199 ? 20.463 -9.124 -24.461 1.00 86.00 199 MET A O 1
ATOM 1577 N N . MET A 1 200 ? 18.237 -9.216 -24.187 1.00 79.88 200 MET A N 1
ATOM 1578 C CA . MET A 1 200 ? 18.062 -10.468 -24.929 1.00 79.88 200 MET A CA 1
ATOM 1579 C C . MET A 1 200 ? 18.391 -10.289 -26.414 1.00 79.88 200 MET A C 1
ATOM 1581 O O . MET A 1 200 ? 19.100 -11.113 -26.986 1.00 79.88 200 MET A O 1
ATOM 1585 N N . SER A 1 201 ? 17.954 -9.190 -27.034 1.00 80.12 201 SER A N 1
ATOM 1586 C CA . SER A 1 201 ? 18.311 -8.858 -28.417 1.00 80.12 201 SER A CA 1
ATOM 1587 C C . SER A 1 201 ? 19.819 -8.689 -28.596 1.00 80.12 201 SER A C 1
ATOM 1589 O O . SER A 1 201 ? 20.351 -9.127 -29.609 1.00 80.12 201 SER A O 1
ATOM 1591 N N . ALA A 1 202 ? 20.524 -8.089 -27.636 1.00 82.44 202 ALA A N 1
ATOM 1592 C CA . ALA A 1 202 ? 21.979 -7.979 -27.679 1.00 82.44 202 ALA A CA 1
ATOM 1593 C C . ALA A 1 202 ? 22.659 -9.352 -27.533 1.00 82.44 202 ALA A C 1
ATOM 1595 O O . ALA A 1 202 ? 23.600 -9.652 -28.265 1.00 82.44 202 ALA A O 1
ATOM 1596 N N . TYR A 1 203 ? 22.150 -10.203 -26.635 1.00 80.50 203 TYR A N 1
ATOM 1597 C CA . TYR A 1 203 ? 22.686 -11.542 -26.383 1.00 80.50 203 TYR A CA 1
ATOM 1598 C C . TYR A 1 203 ? 22.533 -12.483 -27.589 1.00 80.50 203 TYR A C 1
ATOM 1600 O O . TYR A 1 203 ? 23.499 -13.126 -27.996 1.00 80.50 203 TYR A O 1
ATOM 1608 N N . TYR A 1 204 ? 21.342 -12.540 -28.195 1.00 75.62 204 TYR A N 1
ATOM 1609 C CA . TYR A 1 204 ? 21.075 -13.402 -29.355 1.00 75.62 204 TYR A CA 1
ATOM 1610 C C . TYR A 1 204 ? 21.462 -12.761 -30.694 1.00 75.62 204 TYR A C 1
ATOM 1612 O O . TYR A 1 204 ? 21.841 -13.468 -31.626 1.00 75.62 204 TYR A O 1
ATOM 1620 N N . GLY A 1 205 ? 21.386 -11.433 -30.809 1.00 64.81 205 GLY A N 1
ATOM 1621 C CA . GLY A 1 205 ? 21.759 -10.686 -32.014 1.00 64.81 205 GLY A CA 1
ATOM 1622 C C . GLY A 1 205 ? 23.270 -10.620 -32.237 1.00 64.81 205 GLY A C 1
ATOM 1623 O O . GLY A 1 205 ? 23.718 -10.704 -33.377 1.00 64.81 205 GLY A O 1
ATOM 1624 N N . GLY A 1 206 ? 24.069 -10.595 -31.162 1.00 58.34 206 GLY A N 1
ATOM 1625 C CA . GLY A 1 206 ? 25.534 -10.665 -31.246 1.00 58.34 206 GLY A CA 1
ATOM 1626 C C . GLY A 1 206 ? 26.076 -11.973 -31.842 1.00 58.34 206 GLY A C 1
ATOM 1627 O O . GLY A 1 206 ? 27.244 -12.036 -32.213 1.00 58.34 206 GLY A O 1
ATOM 1628 N N . TYR A 1 207 ? 25.238 -13.008 -31.970 1.00 52.56 207 TYR A N 1
ATOM 1629 C CA . TYR A 1 207 ? 25.599 -14.280 -32.599 1.00 52.56 207 TYR A CA 1
ATOM 1630 C C . TYR A 1 207 ? 25.443 -14.290 -34.130 1.00 52.56 207 TYR A C 1
ATOM 1632 O O . TYR A 1 207 ? 25.982 -15.194 -34.768 1.00 52.56 207 TYR A O 1
ATOM 1640 N N . ARG A 1 208 ? 24.699 -13.342 -34.727 1.00 50.22 208 ARG A N 1
ATOM 1641 C CA . ARG A 1 208 ? 24.344 -13.374 -36.162 1.00 50.22 208 ARG A CA 1
ATOM 1642 C C . ARG A 1 208 ? 25.051 -12.339 -37.037 1.00 50.22 208 ARG A C 1
ATOM 1644 O O . ARG A 1 208 ? 25.307 -12.669 -38.186 1.00 50.22 208 ARG A O 1
ATOM 1651 N N . ASP A 1 209 ? 25.445 -11.180 -36.509 1.00 48.25 209 ASP A N 1
ATOM 1652 C CA . ASP A 1 209 ? 26.102 -10.131 -37.304 1.00 48.25 209 ASP A CA 1
ATOM 1653 C C . ASP A 1 209 ? 27.447 -9.712 -36.694 1.00 48.25 209 ASP A C 1
ATOM 1655 O O . ASP A 1 209 ? 27.512 -9.097 -35.630 1.00 48.25 209 ASP A O 1
ATOM 1659 N N . ARG A 1 210 ? 28.549 -10.045 -37.384 1.00 47.06 210 ARG A N 1
ATOM 1660 C CA . ARG A 1 210 ? 29.909 -9.553 -37.071 1.00 47.06 210 ARG A CA 1
ATOM 1661 C C . ARG A 1 210 ? 30.177 -8.139 -37.603 1.00 47.06 210 ARG A C 1
ATOM 1663 O O . ARG A 1 210 ? 31.214 -7.568 -37.280 1.00 47.06 210 ARG A O 1
ATOM 1670 N N . GLU A 1 211 ? 29.249 -7.556 -38.355 1.00 45.22 211 GLU A N 1
ATOM 1671 C CA . GLU A 1 211 ? 29.331 -6.194 -38.886 1.00 45.22 211 GLU A CA 1
ATOM 1672 C C . GLU A 1 211 ? 28.135 -5.366 -38.398 1.00 45.22 211 GLU A C 1
ATOM 1674 O O . GLU A 1 211 ? 27.059 -5.400 -38.981 1.00 45.22 211 GLU A O 1
ATOM 1679 N N . GLY A 1 212 ? 28.308 -4.598 -37.319 1.00 49.44 212 GLY A N 1
ATOM 1680 C CA . GLY A 1 212 ? 27.372 -3.519 -36.982 1.00 49.44 212 GLY A CA 1
ATOM 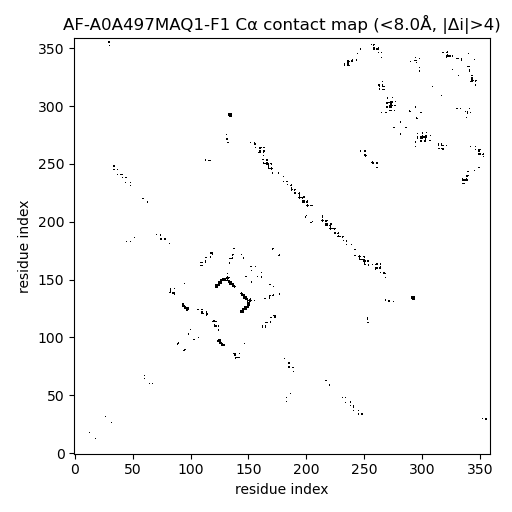1681 C C . GLY A 1 212 ? 27.206 -3.282 -35.484 1.00 49.44 212 GLY A C 1
ATOM 1682 O O . GLY A 1 212 ? 26.573 -4.067 -34.786 1.00 49.44 212 GLY A O 1
ATOM 1683 N N . GLY A 1 213 ? 27.732 -2.154 -34.994 1.00 57.25 213 GLY A N 1
ATOM 1684 C CA . GLY A 1 213 ? 27.776 -1.696 -33.592 1.00 57.25 213 GLY A CA 1
ATOM 1685 C C . GLY A 1 213 ? 26.450 -1.520 -32.825 1.00 57.25 213 GLY A C 1
ATOM 1686 O O . GLY A 1 213 ? 26.415 -0.777 -31.847 1.00 57.25 213 GLY A O 1
ATOM 1687 N N . ASN A 1 214 ? 25.369 -2.197 -33.215 1.00 68.19 214 ASN A N 1
ATOM 1688 C CA . ASN A 1 214 ? 24.037 -2.051 -32.629 1.00 68.19 214 ASN A CA 1
ATOM 1689 C C . ASN A 1 214 ? 23.819 -2.919 -31.374 1.00 68.19 214 ASN A C 1
ATOM 1691 O O . ASN A 1 214 ? 23.073 -2.529 -30.478 1.00 68.19 214 ASN A O 1
ATOM 1695 N N . ALA A 1 215 ? 24.504 -4.064 -31.252 1.00 74.75 215 ALA A N 1
ATOM 1696 C CA . ALA A 1 215 ? 24.361 -4.954 -30.091 1.00 74.75 215 ALA A CA 1
ATOM 1697 C C . ALA A 1 215 ? 24.918 -4.334 -28.793 1.00 74.75 215 ALA A C 1
ATOM 1699 O O . ALA A 1 215 ? 24.294 -4.434 -27.737 1.00 74.75 215 ALA A O 1
ATOM 1700 N N . GLY A 1 216 ? 26.062 -3.642 -28.873 1.00 81.31 216 GLY A N 1
ATOM 1701 C CA . GLY A 1 216 ? 26.646 -2.929 -27.731 1.00 81.31 216 GLY A CA 1
ATOM 1702 C C . GLY A 1 216 ? 25.766 -1.770 -27.258 1.00 81.31 216 GLY A C 1
ATOM 1703 O O . GLY A 1 216 ? 25.533 -1.618 -26.061 1.00 81.31 216 GLY A O 1
ATOM 1704 N N . LEU A 1 217 ? 25.206 -1.002 -28.198 1.00 81.50 217 LEU A N 1
ATOM 1705 C CA . LEU A 1 217 ? 24.265 0.076 -27.895 1.00 81.50 217 LEU A CA 1
ATOM 1706 C C . LEU A 1 217 ? 22.967 -0.463 -27.270 1.00 81.50 217 LEU A C 1
ATOM 1708 O O . LEU A 1 217 ? 22.525 0.058 -26.247 1.00 81.50 217 LEU A O 1
ATOM 1712 N N . ALA A 1 218 ? 22.394 -1.540 -27.817 1.00 82.06 218 ALA A N 1
ATOM 1713 C CA . ALA A 1 218 ? 21.210 -2.192 -27.255 1.00 82.06 218 ALA A CA 1
ATOM 1714 C C . ALA A 1 218 ? 21.453 -2.703 -25.826 1.00 82.06 218 ALA A C 1
ATOM 1716 O O . ALA A 1 218 ? 20.607 -2.504 -24.954 1.00 82.06 218 ALA A O 1
ATOM 1717 N N . LEU A 1 219 ? 22.624 -3.291 -25.550 1.00 86.62 219 LEU A N 1
ATOM 1718 C CA . LEU A 1 219 ? 22.999 -3.717 -24.201 1.00 86.62 219 LEU A CA 1
ATOM 1719 C C . LEU A 1 219 ? 23.104 -2.526 -23.237 1.00 86.62 219 LEU A C 1
ATOM 1721 O O . LEU A 1 219 ? 22.572 -2.595 -22.130 1.00 86.62 219 LEU A O 1
ATOM 1725 N N . LEU A 1 220 ? 23.738 -1.423 -23.651 1.00 88.12 220 LEU A N 1
ATOM 1726 C CA . LEU A 1 220 ? 23.846 -0.207 -22.835 1.00 88.12 220 LEU A CA 1
ATOM 1727 C C . LEU A 1 220 ? 22.470 0.395 -22.518 1.00 88.12 220 LEU A C 1
ATOM 1729 O O . LEU A 1 220 ? 22.191 0.705 -21.359 1.00 88.12 220 LEU A O 1
ATOM 1733 N N . ILE A 1 221 ? 21.588 0.510 -23.517 1.00 85.31 221 ILE A N 1
ATOM 1734 C CA . ILE A 1 221 ? 20.216 1.009 -23.327 1.00 85.31 221 ILE A CA 1
ATOM 1735 C C . ILE A 1 221 ? 19.411 0.042 -22.448 1.00 85.31 221 ILE A C 1
ATOM 1737 O O . ILE A 1 221 ? 18.648 0.482 -21.584 1.00 85.31 221 ILE A O 1
ATOM 1741 N N . GLY A 1 222 ? 19.605 -1.267 -22.611 1.00 89.25 222 GLY A N 1
ATOM 1742 C CA . GLY A 1 222 ? 18.998 -2.293 -21.768 1.00 89.25 222 GLY A CA 1
ATOM 1743 C C . GLY A 1 222 ? 19.410 -2.160 -20.299 1.00 89.25 222 GLY A C 1
ATOM 1744 O O . GLY A 1 222 ? 18.549 -2.112 -19.421 1.00 89.25 222 GLY A O 1
ATOM 1745 N N . MET A 1 223 ? 20.707 -1.992 -20.024 1.00 91.75 223 MET A N 1
ATOM 1746 C CA . MET A 1 223 ? 21.213 -1.752 -18.666 1.00 91.75 223 MET A CA 1
ATOM 1747 C C . MET A 1 223 ? 20.696 -0.435 -18.078 1.00 91.75 223 MET A C 1
ATOM 1749 O O . MET A 1 223 ? 20.269 -0.404 -16.924 1.00 91.75 223 MET A O 1
ATOM 1753 N N . ALA A 1 224 ? 20.677 0.645 -18.864 1.00 91.81 224 ALA A N 1
ATOM 1754 C CA . ALA A 1 224 ? 20.118 1.923 -18.427 1.00 91.81 224 ALA A CA 1
ATOM 1755 C C . ALA A 1 224 ? 18.620 1.801 -18.089 1.00 91.81 224 ALA A C 1
ATOM 1757 O O . ALA A 1 224 ? 18.166 2.320 -17.069 1.00 91.81 224 ALA A O 1
ATOM 1758 N N . SER A 1 225 ? 17.864 1.052 -18.897 1.00 90.25 225 SER A N 1
ATOM 1759 C CA . SER A 1 225 ? 16.445 0.760 -18.654 1.00 90.25 225 SER A CA 1
ATOM 1760 C C . SER A 1 225 ? 16.244 -0.059 -17.378 1.00 90.25 225 SER A C 1
ATOM 1762 O O . SER A 1 225 ? 15.305 0.200 -16.629 1.00 90.25 225 SER A O 1
ATOM 1764 N N . LEU A 1 226 ? 17.147 -0.996 -17.073 1.00 93.75 226 LEU A N 1
ATOM 1765 C CA . LEU A 1 226 ? 17.104 -1.771 -15.832 1.00 93.75 226 LEU A CA 1
ATOM 1766 C C . LEU A 1 226 ? 17.352 -0.890 -14.600 1.00 93.75 226 LEU A C 1
ATOM 1768 O O . LEU A 1 226 ? 16.636 -1.001 -13.606 1.00 93.75 226 LEU A O 1
ATOM 1772 N N . VAL A 1 227 ? 18.329 0.019 -14.665 1.00 94.88 227 VAL A N 1
ATOM 1773 C CA . VAL A 1 227 ? 18.556 1.009 -13.598 1.00 94.88 227 VAL A CA 1
ATOM 1774 C C . VAL A 1 227 ? 17.305 1.864 -13.402 1.00 94.88 227 VAL A C 1
ATOM 1776 O O . VAL A 1 227 ? 16.865 2.067 -12.268 1.00 94.88 227 VAL A O 1
ATOM 1779 N N . LEU A 1 228 ? 16.683 2.311 -14.495 1.00 91.94 228 LEU A N 1
ATOM 1780 C CA . LEU A 1 228 ? 15.470 3.112 -14.416 1.00 91.94 228 LEU A CA 1
ATOM 1781 C C . LEU A 1 228 ? 14.282 2.329 -13.847 1.00 91.94 228 LEU A C 1
ATOM 1783 O O . LEU A 1 228 ? 13.535 2.889 -13.049 1.00 91.94 228 LEU A O 1
ATOM 1787 N N . TYR A 1 229 ? 14.134 1.043 -14.175 1.00 93.12 229 TYR A N 1
ATOM 1788 C CA . TYR A 1 229 ? 13.143 0.168 -13.545 1.00 93.12 229 TYR A CA 1
ATOM 1789 C C . TYR A 1 229 ? 13.245 0.226 -12.015 1.00 93.12 229 TYR A C 1
ATOM 1791 O O . TYR A 1 229 ? 12.231 0.449 -11.348 1.00 93.12 229 TYR A O 1
ATOM 1799 N N . TYR A 1 230 ? 14.451 0.102 -11.452 1.00 93.94 230 TYR A N 1
ATOM 1800 C CA . TYR A 1 230 ? 14.644 0.192 -10.004 1.00 93.94 230 TYR A CA 1
ATOM 1801 C C . TYR A 1 230 ? 14.312 1.584 -9.463 1.00 93.94 230 TYR A C 1
ATOM 1803 O O . TYR A 1 230 ? 13.575 1.695 -8.485 1.00 93.94 230 TYR A O 1
ATOM 1811 N N . VAL A 1 231 ? 14.797 2.650 -10.108 1.00 93.75 231 VAL A N 1
ATOM 1812 C CA . VAL A 1 231 ? 14.529 4.032 -9.676 1.00 93.75 231 VAL A CA 1
ATOM 1813 C C . VAL A 1 231 ? 13.027 4.325 -9.671 1.00 93.75 231 VAL A C 1
ATOM 1815 O O . VAL A 1 231 ? 12.492 4.793 -8.667 1.00 93.75 231 VAL A O 1
ATOM 1818 N N . VAL A 1 232 ? 12.324 4.007 -10.757 1.00 92.50 232 VAL A N 1
ATOM 1819 C CA . VAL A 1 232 ? 10.879 4.234 -10.888 1.00 92.50 232 VAL A CA 1
ATOM 1820 C C . VAL A 1 232 ? 10.111 3.367 -9.891 1.00 92.50 232 VAL A C 1
ATOM 1822 O O . VAL A 1 232 ? 9.199 3.872 -9.240 1.00 92.50 232 VAL A O 1
ATOM 1825 N N . SER A 1 233 ? 10.519 2.110 -9.679 1.00 91.69 233 SER A N 1
ATOM 1826 C CA . SER A 1 233 ? 9.921 1.237 -8.658 1.00 91.69 233 SER A CA 1
ATOM 1827 C C . SER A 1 233 ? 10.016 1.844 -7.257 1.00 91.69 233 SER A C 1
ATOM 1829 O O . SER A 1 233 ? 9.026 1.862 -6.530 1.00 91.69 233 SER A O 1
ATOM 1831 N N . LEU A 1 234 ? 11.166 2.414 -6.881 1.00 93.50 234 LEU A N 1
ATOM 1832 C CA . LEU A 1 234 ? 11.331 3.078 -5.582 1.00 93.50 234 LEU A CA 1
ATOM 1833 C C . LEU A 1 234 ? 10.408 4.292 -5.418 1.00 93.50 234 LEU A C 1
ATOM 1835 O O . LEU A 1 234 ? 9.886 4.537 -4.328 1.00 93.50 234 LEU A O 1
ATOM 1839 N N . VAL A 1 235 ? 10.178 5.040 -6.497 1.00 92.44 235 VAL A N 1
ATOM 1840 C CA . VAL A 1 235 ? 9.257 6.182 -6.490 1.00 92.44 235 VAL A CA 1
ATOM 1841 C C . VAL A 1 235 ? 7.800 5.715 -6.381 1.00 92.44 235 VAL A C 1
ATOM 1843 O O . VAL A 1 235 ? 7.026 6.316 -5.635 1.00 92.44 235 VAL A O 1
ATOM 1846 N N . VAL A 1 236 ? 7.429 4.610 -7.038 1.00 91.44 236 VAL A N 1
ATOM 1847 C CA . VAL A 1 236 ? 6.106 3.979 -6.879 1.00 91.44 236 VAL A CA 1
ATOM 1848 C C . VAL A 1 236 ? 5.904 3.478 -5.444 1.00 91.44 236 VAL A C 1
ATOM 1850 O O . VAL A 1 236 ? 4.852 3.723 -4.857 1.00 91.44 236 VAL A O 1
ATOM 1853 N N . LEU A 1 237 ? 6.917 2.864 -4.824 1.00 91.31 237 LEU A N 1
ATOM 1854 C CA . LEU A 1 237 ? 6.858 2.464 -3.411 1.00 91.31 237 LEU A CA 1
ATOM 1855 C C . LEU A 1 237 ? 6.701 3.672 -2.479 1.00 91.31 237 LEU A C 1
ATOM 1857 O O . LEU A 1 237 ? 5.922 3.629 -1.529 1.00 91.31 237 LEU A O 1
ATOM 1861 N N . TYR A 1 238 ? 7.385 4.783 -2.762 1.00 92.25 238 TYR A N 1
ATOM 1862 C CA . TYR A 1 238 ? 7.181 6.026 -2.018 1.00 92.25 238 TYR A CA 1
ATOM 1863 C C . TYR A 1 238 ? 5.748 6.558 -2.153 1.00 92.25 238 TYR A C 1
ATOM 1865 O O . TYR A 1 238 ? 5.150 6.944 -1.145 1.00 92.25 238 TYR A O 1
ATOM 1873 N N . LEU A 1 239 ? 5.178 6.526 -3.364 1.00 91.75 239 LEU A N 1
ATOM 1874 C CA . LEU A 1 239 ? 3.779 6.888 -3.593 1.00 91.75 239 LEU A CA 1
ATOM 1875 C C . LEU A 1 239 ? 2.837 5.994 -2.775 1.00 91.75 239 LEU A C 1
ATOM 1877 O O . LEU A 1 239 ? 1.966 6.526 -2.093 1.00 91.75 239 LEU A O 1
ATOM 1881 N N . SER A 1 240 ? 3.067 4.676 -2.760 1.00 92.06 240 SER A N 1
ATOM 1882 C CA . SER A 1 240 ? 2.315 3.716 -1.935 1.00 92.06 240 SER A CA 1
ATOM 1883 C C . SER A 1 240 ? 2.294 4.135 -0.461 1.00 92.06 240 SER A C 1
ATOM 1885 O O . SER A 1 240 ? 1.233 4.256 0.145 1.00 92.06 240 SER A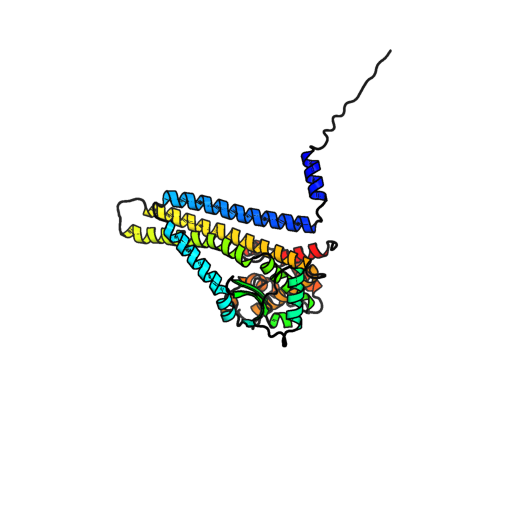 O 1
ATOM 1887 N N . ARG A 1 241 ? 3.454 4.491 0.108 1.00 93.12 241 ARG A N 1
ATOM 1888 C CA . ARG A 1 241 ? 3.539 4.932 1.511 1.00 93.12 241 ARG A CA 1
ATOM 1889 C C . ARG A 1 241 ? 2.801 6.245 1.777 1.00 93.12 241 ARG A C 1
ATOM 1891 O O . ARG A 1 241 ? 2.247 6.419 2.858 1.00 93.12 241 ARG A O 1
ATOM 1898 N N . LEU A 1 242 ? 2.787 7.181 0.824 1.00 91.75 242 LEU A N 1
ATOM 1899 C CA . LEU A 1 242 ? 1.987 8.408 0.944 1.00 91.75 242 LEU A CA 1
ATOM 1900 C C . LEU A 1 242 ? 0.484 8.113 0.961 1.00 91.75 242 LEU A C 1
ATOM 1902 O O . LEU A 1 242 ? -0.255 8.791 1.678 1.00 91.75 242 LEU A O 1
ATOM 1906 N N . ARG A 1 243 ? 0.041 7.107 0.199 1.00 94.56 243 ARG A N 1
ATOM 1907 C CA . ARG A 1 243 ? -1.361 6.681 0.157 1.00 94.56 243 ARG A CA 1
ATOM 1908 C C . ARG A 1 243 ? -1.832 6.086 1.480 1.00 94.56 243 ARG A C 1
ATOM 1910 O O . ARG A 1 243 ? -2.922 6.443 1.916 1.00 94.56 243 ARG A O 1
ATOM 1917 N N . GLU A 1 244 ? -0.978 5.342 2.178 1.00 94.00 244 GLU A N 1
ATOM 1918 C CA . GLU A 1 244 ? -1.255 4.860 3.540 1.00 94.00 244 GLU A CA 1
ATOM 1919 C C . GLU A 1 244 ? -1.537 6.007 4.519 1.00 94.00 244 GLU A C 1
ATOM 1921 O O . GLU A 1 244 ? -2.572 6.019 5.181 1.00 94.00 244 GLU A O 1
ATOM 1926 N N . TYR A 1 245 ? -0.677 7.035 4.561 1.00 93.69 245 TYR A N 1
ATOM 1927 C CA . TYR A 1 245 ? -0.914 8.202 5.425 1.00 93.69 245 TYR A CA 1
ATOM 1928 C C . TYR A 1 245 ? -2.202 8.945 5.053 1.00 93.69 245 TYR A C 1
ATOM 1930 O O . TYR A 1 245 ? -2.872 9.507 5.917 1.00 93.69 245 TYR A O 1
ATOM 1938 N N . TYR A 1 246 ? -2.548 8.982 3.766 1.00 93.69 246 TYR A N 1
ATOM 1939 C CA . TYR A 1 246 ? -3.765 9.635 3.302 1.00 93.69 246 TYR A CA 1
ATOM 1940 C C . TYR A 1 246 ? -5.028 8.842 3.683 1.00 93.69 246 TYR A C 1
ATOM 1942 O O . TYR A 1 246 ? -6.033 9.443 4.066 1.00 93.69 246 TYR A O 1
ATOM 1950 N N . ALA A 1 247 ? -4.965 7.511 3.655 1.00 95.06 247 ALA A N 1
ATOM 1951 C CA . ALA A 1 247 ? -6.023 6.627 4.135 1.00 95.06 247 ALA A CA 1
ATOM 1952 C C . ALA A 1 247 ? -6.153 6.640 5.672 1.00 95.06 247 ALA A C 1
ATOM 1954 O O . ALA A 1 247 ? -7.268 6.673 6.190 1.00 95.06 247 ALA A O 1
ATOM 1955 N N . ASP A 1 248 ? -5.046 6.736 6.417 1.00 95.69 248 ASP A N 1
ATOM 1956 C CA . ASP A 1 248 ? -5.065 6.965 7.871 1.00 95.69 248 ASP A CA 1
ATOM 1957 C C . ASP A 1 248 ? -5.820 8.251 8.223 1.00 95.69 248 ASP A C 1
ATOM 1959 O O . ASP A 1 248 ? -6.695 8.256 9.088 1.00 95.69 248 ASP A O 1
ATOM 1963 N N . MET A 1 249 ? -5.535 9.349 7.513 1.00 93.88 249 MET A N 1
ATOM 1964 C CA . MET A 1 249 ? -6.249 10.611 7.721 1.00 93.88 249 MET A CA 1
ATOM 1965 C C . MET A 1 249 ? -7.732 10.519 7.357 1.00 93.88 249 MET A C 1
ATOM 1967 O O . MET A 1 249 ? -8.551 11.165 8.010 1.00 93.88 249 MET A O 1
ATOM 1971 N N . HIS A 1 250 ? -8.085 9.719 6.347 1.00 95.19 250 HIS A N 1
ATOM 1972 C CA . HIS A 1 250 ? -9.483 9.447 6.020 1.00 95.19 250 HIS A CA 1
ATOM 1973 C C . HIS A 1 250 ? -10.193 8.758 7.183 1.00 95.19 250 HIS A C 1
ATOM 1975 O O . HIS A 1 250 ? -11.221 9.263 7.627 1.00 95.19 250 HIS A O 1
ATOM 1981 N N . SER A 1 251 ? -9.611 7.685 7.731 1.00 96.31 251 SER A N 1
ATOM 1982 C CA . SER A 1 251 ? -10.150 6.985 8.905 1.00 96.31 251 SER A CA 1
ATOM 1983 C C . SER A 1 251 ? -10.392 7.937 10.080 1.00 96.31 251 SER A C 1
ATOM 1985 O O . SER A 1 251 ? -11.504 8.009 10.597 1.00 96.31 251 SER A O 1
ATOM 1987 N N . VAL A 1 252 ? -9.395 8.763 10.422 1.00 95.19 252 VAL A N 1
ATOM 1988 C CA . VAL A 1 252 ? -9.502 9.777 11.489 1.00 95.19 252 VAL A CA 1
ATOM 1989 C C . VAL A 1 252 ? -10.635 10.778 11.239 1.00 95.19 252 VAL A C 1
ATOM 1991 O O . VAL A 1 252 ? -11.229 11.273 12.189 1.00 95.19 252 VAL A O 1
ATOM 1994 N N . SER A 1 253 ? -10.939 11.092 9.977 1.00 93.81 253 SER A N 1
ATOM 1995 C CA . SER A 1 253 ? -11.993 12.053 9.631 1.00 93.81 253 SER A CA 1
ATOM 1996 C C . SER A 1 253 ? -13.407 11.468 9.634 1.00 93.81 253 SER A C 1
ATOM 1998 O O . SER A 1 253 ? -14.363 12.215 9.823 1.00 93.81 253 SER A O 1
ATOM 2000 N N . VAL A 1 254 ? -13.559 10.156 9.416 1.00 95.50 254 VAL A N 1
ATOM 2001 C CA . VAL A 1 254 ? -14.877 9.500 9.328 1.00 95.50 254 VAL A CA 1
ATOM 2002 C C . VAL A 1 254 ? -15.242 8.695 10.575 1.00 95.50 254 VAL A C 1
ATOM 2004 O O . VAL A 1 254 ? -16.424 8.404 10.767 1.00 95.50 254 VAL A O 1
ATOM 2007 N N . VAL A 1 255 ? -14.267 8.358 11.425 1.00 95.62 255 VAL A N 1
ATOM 2008 C CA . VAL A 1 255 ? -14.454 7.594 12.666 1.00 95.62 255 VAL A CA 1
ATOM 2009 C C . VAL A 1 255 ? -14.246 8.490 13.878 1.00 95.62 255 VAL A C 1
ATOM 2011 O O . VAL A 1 255 ? -13.218 9.154 14.011 1.00 95.62 255 VAL A O 1
ATOM 2014 N N . ASP A 1 256 ? -15.207 8.460 14.798 1.00 92.50 256 ASP A N 1
ATOM 2015 C CA . ASP A 1 256 ? -15.141 9.224 16.042 1.00 92.50 256 ASP A CA 1
ATOM 2016 C C . ASP A 1 256 ? -13.985 8.688 16.902 1.00 92.50 256 ASP A C 1
ATOM 2018 O O . ASP A 1 256 ? -13.904 7.480 17.133 1.00 92.50 256 ASP A O 1
ATOM 2022 N N . ASP A 1 257 ? -13.074 9.564 17.340 1.00 91.38 257 ASP A N 1
ATOM 2023 C CA . ASP A 1 257 ? -11.812 9.185 18.006 1.00 91.38 257 ASP A CA 1
ATOM 2024 C C . ASP A 1 257 ? -10.957 8.189 17.182 1.00 91.38 257 ASP A C 1
ATOM 2026 O O . ASP A 1 257 ? -10.228 7.340 17.704 1.00 91.38 257 ASP A O 1
ATOM 2030 N N . GLY A 1 258 ? -11.044 8.289 15.848 1.00 92.81 258 GLY A N 1
ATOM 2031 C CA . GLY A 1 258 ? -10.412 7.355 14.915 1.00 92.81 258 GLY A CA 1
ATOM 2032 C C . GLY A 1 258 ? -8.889 7.273 15.041 1.00 92.81 258 GLY A C 1
ATOM 2033 O O . GLY A 1 258 ? -8.314 6.218 14.790 1.00 92.81 258 GLY A O 1
ATOM 2034 N N . ALA A 1 259 ? -8.220 8.345 15.483 1.00 93.25 259 ALA A N 1
ATOM 2035 C CA . ALA A 1 259 ? -6.766 8.353 15.657 1.00 93.25 259 ALA A CA 1
ATOM 2036 C C . ALA A 1 259 ? -6.310 7.383 16.754 1.00 93.25 259 ALA A C 1
ATOM 2038 O O . ALA A 1 259 ? -5.367 6.616 16.535 1.00 93.25 259 ALA A O 1
ATOM 2039 N N . ARG A 1 260 ? -7.001 7.379 17.905 1.00 93.94 260 ARG A N 1
ATOM 2040 C CA . ARG A 1 260 ? -6.735 6.428 18.988 1.00 93.94 260 ARG A CA 1
ATOM 2041 C C . ARG A 1 260 ? -7.038 5.012 18.516 1.00 93.94 260 ARG A C 1
ATOM 2043 O O . ARG A 1 260 ? -6.129 4.183 18.497 1.00 93.94 260 ARG A O 1
ATOM 2050 N N . LYS A 1 261 ? -8.273 4.782 18.060 1.00 94.75 261 LYS A N 1
ATOM 2051 C CA . LYS A 1 261 ? -8.784 3.461 17.665 1.00 94.75 261 LYS A CA 1
ATOM 2052 C C . LYS A 1 261 ? -7.918 2.802 16.589 1.00 94.75 261 LYS A C 1
ATOM 2054 O O . LYS A 1 261 ? -7.562 1.636 16.711 1.00 94.75 261 LYS A O 1
ATOM 2059 N N . LEU A 1 262 ? -7.501 3.556 15.565 1.00 95.81 262 LEU A N 1
ATOM 2060 C CA . LEU A 1 262 ? -6.620 3.035 14.516 1.00 95.81 262 LEU A CA 1
ATOM 2061 C C . LEU A 1 262 ? -5.217 2.722 15.051 1.00 95.81 262 LEU A C 1
ATOM 2063 O O . LEU A 1 262 ? -4.620 1.722 14.660 1.00 95.81 262 LEU A O 1
ATOM 2067 N N . SER A 1 263 ? -4.676 3.550 15.951 1.00 93.81 263 SER A N 1
ATOM 2068 C CA . SER A 1 263 ? -3.351 3.300 16.528 1.00 93.81 263 SER A CA 1
ATOM 2069 C C . SER A 1 263 ? -3.320 2.037 17.397 1.00 93.81 263 SER A C 1
ATOM 2071 O O . SER A 1 263 ? -2.365 1.262 17.304 1.00 93.81 263 SER A O 1
ATOM 2073 N N . GLU A 1 264 ? -4.375 1.797 18.180 1.00 91.94 264 GLU A N 1
ATOM 2074 C CA . GLU A 1 264 ? -4.543 0.603 19.015 1.00 91.94 264 GLU A CA 1
ATOM 2075 C C . GLU A 1 264 ? -4.740 -0.644 18.145 1.00 91.94 264 GLU A C 1
ATOM 2077 O O . GLU A 1 264 ? -4.014 -1.630 18.314 1.00 91.94 264 GLU A O 1
ATOM 2082 N N . ALA A 1 265 ? -5.590 -0.548 17.115 1.00 94.69 265 ALA A N 1
ATOM 2083 C CA . ALA A 1 265 ? -5.778 -1.598 16.119 1.00 94.69 265 ALA A CA 1
ATOM 2084 C C . ALA A 1 265 ? -4.453 -2.017 15.463 1.00 94.69 265 ALA A C 1
ATOM 2086 O O . ALA A 1 265 ? -4.078 -3.191 15.472 1.00 94.69 265 ALA A O 1
ATOM 2087 N N . LEU A 1 266 ? -3.699 -1.048 14.935 1.00 93.06 266 LEU A N 1
ATOM 2088 C CA . LEU A 1 266 ? -2.405 -1.282 14.296 1.00 93.06 266 LEU A CA 1
ATOM 2089 C C . LEU A 1 266 ? -1.404 -1.938 15.257 1.00 93.06 266 LEU A C 1
ATOM 2091 O O . LEU A 1 266 ? -0.696 -2.876 14.879 1.00 93.06 266 LEU A O 1
ATOM 2095 N N . ALA A 1 267 ? -1.362 -1.484 16.512 1.00 89.81 267 ALA A N 1
ATOM 2096 C CA . ALA A 1 267 ? -0.497 -2.056 17.534 1.00 89.81 267 ALA A CA 1
ATOM 2097 C C . ALA A 1 267 ? -0.842 -3.529 17.826 1.00 89.81 267 ALA A C 1
ATOM 2099 O O . ALA A 1 267 ? 0.061 -4.373 17.867 1.00 89.81 267 ALA A O 1
ATOM 2100 N N . LYS A 1 268 ? -2.134 -3.861 17.961 1.00 89.69 268 LYS A N 1
ATOM 2101 C CA . LYS A 1 268 ? -2.615 -5.239 18.154 1.00 89.69 268 LYS A CA 1
ATOM 2102 C C . LYS A 1 268 ? -2.306 -6.130 16.955 1.00 89.69 268 LYS A C 1
ATOM 2104 O O . LYS A 1 268 ? -1.793 -7.236 17.145 1.00 89.69 268 LYS A O 1
ATOM 2109 N N . ILE A 1 269 ? -2.545 -5.647 15.733 1.00 90.00 269 ILE A N 1
ATOM 2110 C CA . ILE A 1 269 ? -2.273 -6.389 14.492 1.00 90.00 269 ILE A CA 1
ATOM 2111 C C . ILE A 1 269 ? -0.786 -6.728 14.382 1.00 90.00 269 ILE A C 1
ATOM 2113 O O . ILE A 1 269 ? -0.441 -7.888 14.150 1.00 90.00 269 ILE A O 1
ATOM 2117 N N . VAL A 1 270 ? 0.108 -5.763 14.606 1.00 85.75 270 VAL A N 1
ATOM 2118 C CA . VAL A 1 270 ? 1.564 -5.982 14.529 1.00 85.75 270 VAL A CA 1
ATOM 2119 C C . VAL A 1 270 ? 2.030 -6.943 15.621 1.00 85.75 270 VAL A C 1
ATOM 2121 O O . VAL A 1 270 ? 2.762 -7.899 15.346 1.00 85.75 270 VAL A O 1
ATOM 2124 N N . ALA A 1 271 ? 1.557 -6.751 16.857 1.00 83.69 271 ALA A N 1
ATOM 2125 C CA . ALA A 1 271 ? 1.895 -7.622 17.977 1.00 83.69 271 ALA A CA 1
ATOM 2126 C C . ALA A 1 271 ? 1.391 -9.059 17.773 1.00 83.69 271 ALA A C 1
ATOM 2128 O O . ALA A 1 271 ? 2.055 -10.014 18.182 1.00 83.69 271 ALA A O 1
ATOM 2129 N N . TYR A 1 272 ? 0.220 -9.246 17.162 1.00 85.38 272 TYR A N 1
ATOM 2130 C CA . TYR A 1 272 ? -0.296 -10.570 16.823 1.00 85.38 272 TYR A CA 1
ATOM 2131 C C . TYR A 1 272 ? 0.485 -11.190 15.659 1.00 85.38 272 TYR A C 1
ATOM 2133 O O . TYR A 1 272 ? 0.984 -12.309 15.782 1.00 85.38 272 TYR A O 1
ATOM 2141 N N . THR A 1 273 ? 0.646 -10.455 14.557 1.00 82.19 273 THR A N 1
ATOM 2142 C CA . THR A 1 273 ? 1.293 -10.928 13.324 1.00 82.19 273 THR A CA 1
ATOM 2143 C C . THR A 1 273 ? 2.722 -11.374 13.583 1.00 82.19 273 THR A C 1
ATOM 2145 O O . THR A 1 273 ? 3.111 -12.470 13.179 1.00 82.19 273 THR A O 1
ATOM 2148 N N . GLY A 1 274 ? 3.511 -10.597 14.324 1.00 76.88 274 GLY A N 1
ATOM 2149 C CA . GLY A 1 274 ? 4.878 -11.016 14.594 1.00 76.88 274 GLY A CA 1
ATOM 2150 C C . GLY A 1 274 ? 4.990 -12.114 15.670 1.00 76.88 274 GLY A C 1
ATOM 2151 O O . GLY A 1 274 ? 5.925 -12.914 15.607 1.00 76.88 274 GLY A O 1
ATOM 2152 N N . ARG A 1 275 ? 4.019 -12.264 16.593 1.00 78.44 275 ARG A N 1
ATOM 2153 C CA . ARG A 1 275 ? 3.917 -13.469 17.452 1.00 78.44 275 ARG A CA 1
ATOM 2154 C C . ARG A 1 275 ? 3.622 -14.715 16.618 1.00 78.44 275 ARG A C 1
ATOM 2156 O O . ARG A 1 275 ? 4.232 -15.759 16.849 1.00 78.44 275 ARG A O 1
ATOM 2163 N N . TYR A 1 276 ? 2.723 -14.596 15.644 1.00 76.00 276 TYR A N 1
ATOM 2164 C CA . TYR A 1 276 ? 2.393 -15.666 14.708 1.00 76.00 276 TYR A CA 1
ATOM 2165 C C . TYR A 1 276 ? 3.619 -16.068 13.872 1.00 76.00 276 TYR A C 1
ATOM 2167 O O . TYR A 1 276 ? 4.005 -17.236 13.893 1.00 76.00 276 TYR A O 1
ATOM 2175 N N . ALA A 1 277 ? 4.303 -15.098 13.254 1.00 71.56 277 ALA A N 1
ATOM 2176 C CA . ALA A 1 277 ? 5.509 -15.317 12.448 1.00 71.56 277 ALA A CA 1
ATOM 2177 C C . ALA A 1 277 ? 6.698 -15.896 13.242 1.00 71.56 277 ALA A C 1
ATOM 2179 O O . ALA A 1 277 ? 7.568 -16.554 12.676 1.00 71.56 277 ALA A O 1
ATOM 2180 N N . SER A 1 278 ? 6.755 -15.654 14.557 1.00 69.38 278 SER A N 1
ATOM 2181 C CA . SER A 1 278 ? 7.793 -16.219 15.432 1.00 69.38 278 SER A CA 1
ATOM 2182 C C . SER A 1 278 ? 7.517 -17.671 15.827 1.00 69.38 278 SER A C 1
ATOM 2184 O O . SER A 1 278 ? 8.455 -18.424 16.070 1.00 69.38 278 SER A O 1
ATOM 2186 N N . ARG A 1 279 ? 6.239 -18.066 15.920 1.00 67.94 279 ARG A N 1
ATOM 2187 C CA . ARG A 1 279 ? 5.816 -19.409 16.359 1.00 67.94 279 ARG A CA 1
ATOM 2188 C C . ARG A 1 279 ? 5.666 -20.401 15.213 1.00 67.94 279 ARG A C 1
ATOM 2190 O O . ARG A 1 279 ? 5.914 -21.586 15.401 1.00 67.94 279 ARG A O 1
ATOM 2197 N N . ARG A 1 280 ? 5.243 -19.935 14.041 1.00 60.62 280 ARG A N 1
ATOM 2198 C CA . ARG A 1 280 ? 5.138 -20.736 12.822 1.00 60.62 280 ARG A CA 1
ATOM 2199 C C . ARG A 1 280 ? 6.018 -20.069 11.778 1.00 60.62 280 ARG A C 1
ATOM 2201 O O . ARG A 1 280 ? 5.833 -18.885 11.511 1.00 60.62 280 ARG A O 1
ATOM 2208 N N . ARG A 1 281 ? 6.982 -20.804 11.202 1.00 55.72 281 ARG A N 1
ATOM 2209 C CA . ARG A 1 281 ? 7.619 -20.371 9.946 1.00 55.72 281 ARG A CA 1
ATOM 2210 C C . ARG A 1 281 ? 6.465 -20.054 8.999 1.00 55.72 281 ARG A C 1
ATOM 2212 O O . ARG A 1 281 ? 5.645 -20.932 8.764 1.00 55.72 281 ARG A O 1
ATOM 2219 N N . MET A 1 282 ? 6.335 -18.791 8.604 1.00 55.34 282 MET A N 1
ATOM 2220 C CA . MET A 1 282 ? 5.198 -18.320 7.818 1.00 55.34 282 MET A CA 1
ATOM 2221 C C . MET A 1 282 ? 5.075 -19.213 6.581 1.00 55.34 282 MET A C 1
ATOM 2223 O O . MET A 1 282 ? 6.044 -19.322 5.828 1.00 55.34 282 MET A O 1
ATOM 2227 N N . ASP A 1 283 ? 3.941 -19.901 6.423 1.00 52.19 283 ASP A N 1
ATOM 2228 C CA . ASP A 1 283 ? 3.739 -20.777 5.271 1.00 52.19 283 ASP A CA 1
ATOM 2229 C C . ASP A 1 283 ? 3.866 -19.950 3.981 1.00 52.19 283 ASP A C 1
ATOM 2231 O O . ASP A 1 283 ? 3.342 -18.829 3.930 1.00 52.19 283 ASP A O 1
ATOM 2235 N N . PRO A 1 284 ? 4.518 -20.470 2.925 1.00 46.16 284 PRO A N 1
ATOM 2236 C CA . PRO A 1 284 ? 4.727 -19.742 1.672 1.00 46.16 284 PRO A CA 1
ATOM 2237 C C . PRO A 1 284 ? 3.437 -19.158 1.069 1.00 46.16 284 PRO A C 1
ATOM 2239 O O . PRO A 1 284 ? 3.473 -18.084 0.473 1.00 46.16 284 PRO A O 1
ATOM 2242 N N . GLY A 1 285 ? 2.286 -19.811 1.288 1.00 45.75 285 GLY A N 1
ATOM 2243 C CA . GLY A 1 285 ? 0.971 -19.350 0.823 1.00 45.75 285 GLY A CA 1
ATOM 2244 C C . GLY A 1 285 ? 0.469 -18.060 1.488 1.00 45.75 285 GLY A C 1
ATOM 2245 O O . GLY A 1 285 ? -0.234 -17.282 0.854 1.00 45.75 285 GLY A O 1
ATOM 2246 N N . VAL A 1 286 ? 0.889 -17.766 2.723 1.00 50.75 286 VAL A N 1
ATOM 2247 C CA . VAL A 1 286 ? 0.542 -16.521 3.439 1.00 50.75 286 VAL A CA 1
ATOM 2248 C C . VAL A 1 286 ? 1.380 -15.336 2.936 1.00 50.75 286 VAL A C 1
ATOM 2250 O O . VAL A 1 286 ? 0.988 -14.181 3.076 1.00 50.75 286 VAL A O 1
ATOM 2253 N N . GLY A 1 287 ? 2.530 -15.608 2.310 1.00 49.41 287 GLY A N 1
ATOM 2254 C CA . GLY A 1 287 ? 3.384 -14.592 1.692 1.00 49.41 287 GLY A CA 1
ATOM 2255 C C . GLY A 1 287 ? 2.924 -14.133 0.306 1.00 49.41 287 GLY A C 1
ATOM 2256 O O . GLY A 1 287 ? 3.483 -13.165 -0.206 1.00 49.41 287 GLY A O 1
ATOM 2257 N N . ALA A 1 288 ? 1.929 -14.800 -0.294 1.00 42.69 288 ALA A N 1
ATOM 2258 C CA . ALA A 1 288 ? 1.564 -14.615 -1.697 1.00 42.69 288 ALA A CA 1
ATOM 2259 C C . ALA A 1 288 ? 1.123 -13.178 -2.038 1.00 42.69 288 ALA A C 1
ATOM 2261 O O . ALA A 1 288 ? 1.401 -12.721 -3.142 1.00 42.69 288 ALA A O 1
ATOM 2262 N N . PHE A 1 289 ? 0.524 -12.432 -1.097 1.00 54.50 289 PHE A N 1
ATOM 2263 C CA . PHE A 1 289 ? 0.254 -10.997 -1.267 1.00 54.50 289 PHE A CA 1
ATOM 2264 C C . PHE A 1 289 ? 0.505 -10.199 0.020 1.00 54.50 289 PHE A C 1
ATOM 2266 O O . PHE A 1 289 ? -0.413 -9.645 0.623 1.00 54.50 289 PHE A O 1
ATOM 2273 N N . LYS A 1 290 ? 1.782 -10.054 0.406 1.00 59.22 290 LYS A N 1
ATOM 2274 C CA . LYS A 1 290 ? 2.194 -9.135 1.493 1.00 59.22 290 LYS A CA 1
ATOM 2275 C C . LYS A 1 290 ? 1.668 -7.705 1.308 1.00 59.22 290 LYS A C 1
ATOM 2277 O O . LYS A 1 290 ? 1.435 -7.011 2.287 1.00 59.22 290 LYS A O 1
ATOM 2282 N N . ALA A 1 291 ? 1.460 -7.283 0.060 1.00 57.28 291 ALA A N 1
ATOM 2283 C CA . ALA A 1 291 ? 0.921 -5.969 -0.276 1.00 57.28 291 ALA A CA 1
ATOM 2284 C C . ALA A 1 291 ? -0.541 -5.757 0.161 1.00 57.28 291 ALA A C 1
ATOM 2286 O O . ALA A 1 291 ? -0.958 -4.612 0.253 1.00 57.28 291 ALA A O 1
ATOM 2287 N N . LEU A 1 292 ? -1.305 -6.826 0.425 1.00 57.06 292 LEU A N 1
ATOM 2288 C CA . LEU A 1 292 ? -2.685 -6.743 0.923 1.00 57.06 292 LEU A CA 1
ATOM 2289 C C . LEU A 1 292 ? -2.764 -6.728 2.451 1.00 57.06 292 LEU A C 1
ATOM 2291 O O . LEU A 1 292 ? -3.859 -6.684 3.004 1.00 57.06 292 LEU A O 1
ATOM 2295 N N . PHE A 1 293 ? -1.634 -6.844 3.148 1.00 70.69 293 PHE A N 1
ATOM 2296 C CA . PHE A 1 293 ? -1.622 -6.776 4.599 1.00 70.69 293 PHE A CA 1
ATOM 2297 C C . PHE A 1 293 ? -1.481 -5.334 5.062 1.00 70.69 293 PHE A C 1
ATOM 2299 O O . PHE A 1 293 ? -0.529 -4.665 4.681 1.00 70.69 293 PHE A O 1
ATOM 2306 N N . ILE A 1 294 ? -2.366 -4.905 5.964 1.00 59.78 294 ILE A N 1
ATOM 2307 C CA . ILE A 1 294 ? -2.346 -3.564 6.572 1.00 59.78 294 ILE A CA 1
ATOM 2308 C C . ILE A 1 294 ? -1.018 -3.249 7.288 1.00 59.78 294 ILE A C 1
ATOM 2310 O O . ILE A 1 294 ? -0.629 -2.090 7.451 1.00 59.78 294 ILE A O 1
ATOM 2314 N N . ALA A 1 295 ? -0.302 -4.292 7.721 1.00 60.03 295 ALA A N 1
ATOM 2315 C CA . ALA A 1 295 ? 1.047 -4.210 8.259 1.00 60.03 295 ALA A CA 1
ATOM 2316 C C . ALA A 1 295 ? 1.966 -5.219 7.557 1.00 60.03 295 ALA A C 1
ATOM 2318 O O . ALA A 1 295 ? 1.656 -6.408 7.474 1.00 60.03 295 ALA A O 1
ATOM 2319 N N . ASP A 1 296 ? 3.132 -4.749 7.109 1.00 66.38 296 ASP A N 1
ATOM 2320 C CA . ASP A 1 296 ? 4.135 -5.581 6.444 1.00 66.38 296 ASP A CA 1
ATOM 2321 C C . ASP A 1 296 ? 4.687 -6.657 7.415 1.00 66.38 296 ASP A C 1
ATOM 2323 O O . ASP A 1 296 ? 5.268 -6.307 8.457 1.00 66.38 296 ASP A O 1
ATOM 2327 N N . PRO A 1 297 ? 4.540 -7.965 7.111 1.00 56.44 297 PRO A N 1
ATOM 2328 C CA . PRO A 1 297 ? 4.992 -9.051 7.979 1.00 56.44 297 PRO A CA 1
ATOM 2329 C C . PRO A 1 297 ? 6.489 -9.053 8.286 1.00 56.44 297 PRO A C 1
ATOM 2331 O O . PRO A 1 297 ? 6.879 -9.451 9.388 1.00 56.44 297 PRO A O 1
ATOM 2334 N N . ASP A 1 298 ? 7.334 -8.624 7.342 1.00 58.16 298 ASP A N 1
ATOM 2335 C CA . ASP A 1 298 ? 8.792 -8.720 7.489 1.00 58.16 298 ASP A CA 1
ATOM 2336 C C . ASP A 1 298 ? 9.302 -7.685 8.495 1.00 58.16 298 ASP A C 1
ATOM 2338 O O . ASP A 1 298 ? 10.139 -7.988 9.351 1.00 58.16 298 ASP A O 1
ATOM 2342 N N . THR A 1 299 ? 8.724 -6.481 8.461 1.00 58.56 299 THR A N 1
ATOM 2343 C CA . THR A 1 299 ? 8.968 -5.456 9.486 1.00 58.56 299 THR A CA 1
ATOM 2344 C C . THR A 1 299 ? 8.334 -5.850 10.826 1.00 58.56 299 THR A C 1
ATOM 2346 O O . THR A 1 299 ? 8.962 -5.712 11.877 1.00 58.56 299 THR A O 1
ATOM 2349 N N . SER A 1 300 ? 7.144 -6.462 10.797 1.00 51.84 300 SER A N 1
ATOM 2350 C CA . SER A 1 300 ? 6.407 -6.887 11.995 1.00 51.84 300 SER A CA 1
ATOM 2351 C C . SER A 1 300 ? 7.101 -8.007 12.782 1.00 51.84 300 SER A C 1
ATOM 2353 O O . SER A 1 300 ? 6.970 -8.077 14.006 1.00 51.84 300 SER A O 1
ATOM 2355 N N . ARG A 1 301 ? 7.870 -8.885 12.119 1.00 53.91 301 ARG A N 1
ATOM 2356 C CA . ARG A 1 301 ? 8.621 -9.974 12.771 1.00 53.91 301 ARG A CA 1
ATOM 2357 C C . ARG A 1 301 ? 9.691 -9.445 13.729 1.00 53.91 301 ARG A C 1
ATOM 2359 O O . ARG A 1 301 ? 9.769 -9.911 14.864 1.00 53.91 301 ARG A O 1
ATOM 2366 N N . ASN A 1 302 ? 10.480 -8.459 13.304 1.00 54.03 302 ASN A N 1
ATOM 2367 C CA . ASN A 1 302 ? 11.479 -7.819 14.168 1.00 54.03 302 ASN A CA 1
ATOM 2368 C C . ASN A 1 302 ? 10.819 -7.026 15.305 1.00 54.03 302 ASN A C 1
ATOM 2370 O O . ASN A 1 302 ? 11.354 -6.959 16.415 1.00 54.03 302 ASN A O 1
ATOM 2374 N N . ASP A 1 303 ? 9.633 -6.485 15.029 1.00 53.50 303 ASP A N 1
ATOM 2375 C CA . ASP A 1 303 ? 8.897 -5.622 15.942 1.00 53.50 303 ASP A CA 1
ATOM 2376 C C . ASP A 1 303 ? 8.197 -6.414 17.058 1.00 53.50 303 ASP A C 1
ATOM 2378 O O . ASP A 1 303 ? 8.231 -5.996 18.213 1.00 53.50 303 ASP A O 1
ATOM 2382 N N . ALA A 1 304 ? 7.642 -7.598 16.777 1.00 53.69 304 ALA A N 1
ATOM 2383 C CA . ALA A 1 304 ? 6.901 -8.373 17.777 1.00 53.69 304 ALA A CA 1
ATOM 2384 C C . ALA A 1 304 ? 7.761 -9.265 18.685 1.00 53.69 304 ALA A C 1
ATOM 2386 O O . ALA A 1 304 ? 7.356 -9.527 19.820 1.00 53.69 304 ALA A O 1
ATOM 2387 N N . VAL A 1 305 ? 8.943 -9.719 18.239 1.00 51.03 305 VAL A N 1
ATOM 2388 C CA . VAL A 1 305 ? 9.822 -10.614 19.030 1.00 51.03 305 VAL A CA 1
ATOM 2389 C C . VAL A 1 305 ? 10.256 -9.973 20.362 1.00 51.03 305 VAL A C 1
ATOM 2391 O O . VAL A 1 305 ? 10.577 -10.683 21.312 1.00 51.03 305 VAL A O 1
ATOM 2394 N N . ARG A 1 306 ? 10.186 -8.639 20.498 1.00 49.84 306 ARG A N 1
ATOM 2395 C CA . ARG A 1 306 ? 10.479 -7.921 21.758 1.00 49.84 306 ARG A CA 1
ATOM 2396 C C . ARG A 1 306 ? 9.242 -7.454 22.533 1.00 49.84 306 ARG A C 1
ATOM 2398 O O . ARG A 1 306 ? 9.386 -7.012 23.670 1.00 49.84 306 ARG A O 1
ATOM 2405 N N . LEU A 1 307 ? 8.045 -7.573 21.954 1.00 55.56 307 LEU A N 1
ATOM 2406 C CA . LEU A 1 307 ? 6.786 -7.059 22.516 1.00 55.56 307 LEU A CA 1
ATOM 2407 C C . LEU A 1 307 ? 5.942 -8.132 23.225 1.00 55.56 307 LEU A C 1
ATOM 2409 O O . LEU A 1 307 ? 4.909 -7.821 23.809 1.00 55.56 307 LEU A O 1
ATOM 2413 N N . ALA A 1 308 ? 6.410 -9.383 23.273 1.00 51.81 308 ALA A N 1
ATOM 2414 C CA . ALA A 1 308 ? 5.729 -10.508 23.924 1.00 51.81 308 ALA A CA 1
ATOM 2415 C C . ALA A 1 308 ? 5.610 -10.417 25.470 1.00 51.81 308 ALA A C 1
ATOM 2417 O O . ALA A 1 308 ? 5.272 -11.410 26.108 1.00 51.81 308 ALA A O 1
ATOM 2418 N N . ARG A 1 309 ? 5.890 -9.257 26.085 1.00 50.00 309 ARG A N 1
ATOM 2419 C CA . ARG A 1 309 ? 5.872 -9.050 27.548 1.00 50.00 309 ARG A CA 1
ATOM 2420 C C . ARG A 1 309 ? 4.711 -8.192 28.071 1.00 50.00 309 ARG A C 1
ATOM 2422 O O . ARG A 1 309 ? 4.599 -8.047 29.283 1.00 50.00 309 ARG A O 1
ATOM 2429 N N . TYR A 1 310 ? 3.853 -7.637 27.212 1.00 47.75 310 TYR A N 1
ATOM 2430 C CA . TYR A 1 310 ? 2.748 -6.766 27.638 1.00 47.75 310 TYR A CA 1
ATOM 2431 C C . TYR A 1 310 ? 1.380 -7.438 27.428 1.00 47.75 310 TYR A C 1
ATOM 2433 O O . TYR A 1 310 ? 1.056 -7.877 26.327 1.00 47.75 310 TYR A O 1
ATOM 2441 N N . GLY A 1 311 ? 0.604 -7.560 28.511 1.00 47.22 311 GLY A N 1
ATOM 2442 C CA . GLY A 1 311 ? -0.753 -8.120 28.515 1.00 47.22 311 GLY A CA 1
ATOM 2443 C C . GLY A 1 311 ? -1.797 -7.178 27.899 1.00 47.22 311 GLY A C 1
ATOM 2444 O O . GLY A 1 311 ? -1.628 -5.961 27.929 1.00 47.22 311 GLY A O 1
ATOM 2445 N N . MET A 1 312 ? -2.878 -7.761 27.370 1.00 48.06 312 MET A N 1
ATOM 2446 C CA . MET A 1 312 ? -3.875 -7.131 26.481 1.00 48.06 312 MET A CA 1
ATOM 2447 C C . MET A 1 312 ? -4.812 -6.086 27.125 1.00 48.06 312 MET A C 1
ATOM 2449 O O . MET A 1 312 ? -5.635 -5.525 26.427 1.00 48.06 312 MET A O 1
ATOM 2453 N N . ASN A 1 313 ? -4.673 -5.750 28.413 1.00 50.47 313 ASN A N 1
ATOM 2454 C CA . ASN A 1 313 ? -5.505 -4.715 29.067 1.00 50.47 313 ASN A CA 1
ATOM 2455 C C . ASN A 1 313 ? -4.841 -3.323 29.069 1.00 50.47 313 ASN A C 1
ATOM 2457 O O . ASN A 1 313 ? -5.108 -2.487 29.932 1.00 50.47 313 ASN A O 1
ATOM 2461 N N . LYS A 1 314 ? -3.886 -3.096 28.162 1.00 67.62 314 LYS A N 1
ATOM 2462 C CA . LYS A 1 314 ? -2.989 -1.931 28.148 1.00 67.62 314 LYS A CA 1
ATOM 2463 C C . LYS A 1 314 ? -2.713 -1.461 26.715 1.00 67.62 314 LYS A C 1
ATOM 2465 O O . LYS A 1 314 ? -1.564 -1.180 26.375 1.00 67.62 314 LYS A O 1
ATOM 2470 N N . ASP A 1 315 ? -3.745 -1.371 25.882 1.00 77.62 315 ASP A N 1
ATOM 2471 C CA . ASP A 1 315 ? -3.623 -1.066 24.447 1.00 77.62 315 ASP A CA 1
ATOM 2472 C C . ASP A 1 315 ? -2.860 0.234 24.186 1.00 77.62 315 ASP A C 1
ATOM 2474 O O . ASP A 1 315 ? -1.864 0.237 23.463 1.00 77.62 315 ASP A O 1
ATOM 2478 N N . MET A 1 316 ? -3.185 1.304 24.913 1.00 79.50 316 MET A N 1
ATOM 2479 C CA . MET A 1 316 ? -2.421 2.551 24.839 1.00 79.50 316 MET A CA 1
ATOM 2480 C C . MET A 1 316 ? -0.954 2.392 25.297 1.00 79.50 316 MET A C 1
ATOM 2482 O O . MET A 1 316 ? -0.061 3.037 24.751 1.00 79.50 316 MET A O 1
ATOM 2486 N N . GLN A 1 317 ? -0.644 1.511 26.257 1.00 80.12 317 GLN A N 1
ATOM 2487 C CA . GLN A 1 317 ? 0.760 1.251 26.628 1.00 80.12 317 GLN A CA 1
ATOM 2488 C C . GLN A 1 317 ? 1.490 0.485 25.522 1.00 80.12 317 GLN A C 1
ATOM 2490 O O . GLN A 1 317 ? 2.665 0.759 25.275 1.00 80.12 317 GLN A O 1
ATOM 2495 N N . LEU A 1 318 ? 0.804 -0.429 24.826 1.00 81.81 318 LEU A N 1
ATOM 2496 C CA . LEU A 1 318 ? 1.349 -1.106 23.651 1.00 81.81 318 LEU A CA 1
ATOM 2497 C C . LEU A 1 318 ? 1.644 -0.087 22.541 1.00 81.81 318 LEU A C 1
ATOM 2499 O O . LEU A 1 318 ? 2.766 -0.060 22.032 1.00 81.81 318 LEU A O 1
ATOM 2503 N N . VAL A 1 319 ? 0.704 0.816 22.251 1.00 84.19 319 VAL A N 1
ATOM 2504 C CA . VAL A 1 319 ? 0.891 1.930 21.307 1.00 84.19 319 VAL A CA 1
ATOM 2505 C C . VAL A 1 319 ? 2.114 2.772 21.685 1.00 84.19 319 VAL A C 1
ATOM 2507 O O . VAL A 1 319 ? 3.005 2.977 20.857 1.00 84.19 319 VAL A O 1
ATOM 2510 N N . MET A 1 320 ? 2.226 3.200 22.948 1.00 84.44 320 MET A N 1
ATOM 2511 C CA . MET A 1 320 ? 3.370 3.987 23.431 1.00 84.44 320 MET A CA 1
ATOM 2512 C C . MET A 1 320 ? 4.696 3.216 23.374 1.00 84.44 320 MET A C 1
ATOM 2514 O O . MET A 1 320 ? 5.743 3.798 23.072 1.00 84.44 320 MET A O 1
ATOM 2518 N N . SER A 1 321 ? 4.676 1.903 23.615 1.00 83.19 321 SER A N 1
ATOM 2519 C CA . SER A 1 321 ? 5.870 1.056 23.520 1.00 83.19 321 SER A CA 1
ATOM 2520 C C . SER A 1 321 ? 6.404 0.980 22.086 1.00 83.19 321 SER A C 1
ATOM 2522 O O . SER A 1 321 ? 7.613 1.063 21.871 1.00 83.19 321 SER A O 1
ATOM 2524 N N . ILE A 1 322 ? 5.514 0.927 21.090 1.00 83.12 322 ILE A N 1
ATOM 2525 C CA . ILE A 1 322 ? 5.900 0.945 19.676 1.00 83.12 322 ILE A CA 1
ATOM 2526 C C . ILE A 1 322 ? 6.353 2.357 19.282 1.00 83.12 322 ILE A C 1
ATOM 2528 O O . ILE A 1 322 ? 7.410 2.523 18.671 1.00 83.12 322 ILE A O 1
ATOM 2532 N N . ALA A 1 323 ? 5.611 3.392 19.685 1.00 85.62 323 ALA A N 1
ATOM 2533 C CA . ALA A 1 323 ? 5.906 4.784 19.350 1.00 85.62 323 ALA A CA 1
ATOM 2534 C C . ALA A 1 323 ? 7.245 5.283 19.923 1.00 85.62 323 ALA A C 1
ATOM 2536 O O . ALA A 1 323 ? 7.924 6.099 19.293 1.00 85.62 323 ALA A O 1
ATOM 2537 N N . SER A 1 324 ? 7.652 4.800 21.098 1.00 84.81 324 SER A N 1
ATOM 2538 C CA . SER A 1 324 ? 8.915 5.177 21.752 1.00 84.81 324 SER A CA 1
ATOM 2539 C C . SER A 1 324 ? 10.155 4.516 21.131 1.00 84.81 324 SER A C 1
ATOM 2541 O O . SER A 1 324 ? 11.281 4.943 21.403 1.00 84.81 324 SER A O 1
ATOM 2543 N N . ARG A 1 325 ? 9.984 3.537 20.231 1.00 83.50 325 ARG A N 1
ATOM 2544 C CA . ARG A 1 325 ? 11.099 2.843 19.573 1.00 83.50 325 ARG A CA 1
ATOM 2545 C C . ARG A 1 325 ? 11.944 3.793 18.721 1.00 83.50 325 ARG A C 1
ATOM 2547 O O . ARG A 1 325 ? 11.441 4.516 17.859 1.00 83.50 325 ARG A O 1
ATOM 2554 N N . ARG A 1 326 ? 13.266 3.765 18.899 1.00 84.94 326 ARG A N 1
ATOM 2555 C CA . ARG A 1 326 ? 14.188 4.476 18.000 1.00 84.94 326 ARG A CA 1
ATOM 2556 C C . ARG A 1 326 ? 14.295 3.727 16.672 1.00 84.94 326 ARG A C 1
ATOM 2558 O O . ARG A 1 326 ? 14.545 2.528 16.660 1.00 84.94 326 ARG A O 1
ATOM 2565 N N . LEU A 1 327 ? 14.115 4.449 15.569 1.00 83.88 327 LEU A N 1
ATOM 2566 C CA . LEU A 1 327 ? 14.290 3.907 14.221 1.00 83.88 327 LEU A CA 1
ATOM 2567 C C . LEU A 1 327 ? 15.777 3.721 13.943 1.00 83.88 327 LEU A C 1
ATOM 2569 O O . LEU A 1 327 ? 16.528 4.703 13.959 1.00 83.88 327 LEU A O 1
ATOM 2573 N N . THR A 1 328 ? 16.181 2.485 13.669 1.00 85.94 328 THR A N 1
ATOM 2574 C CA . THR A 1 328 ? 17.549 2.179 13.250 1.00 85.94 328 THR A CA 1
ATOM 2575 C C . THR A 1 328 ? 17.774 2.596 11.796 1.00 85.94 328 THR A C 1
ATOM 2577 O O . THR A 1 328 ? 16.833 2.877 11.051 1.00 85.94 328 THR A O 1
ATOM 2580 N N . TRP A 1 329 ? 19.036 2.657 11.368 1.00 84.00 329 TRP A N 1
ATOM 2581 C CA . TRP A 1 329 ? 19.361 2.884 9.958 1.00 84.00 329 TRP A CA 1
ATOM 2582 C C . TRP A 1 329 ? 18.841 1.749 9.062 1.00 84.00 329 TRP A C 1
ATOM 2584 O O . TRP A 1 329 ? 18.292 2.026 7.997 1.00 84.00 329 TRP A O 1
ATOM 2594 N N . ALA A 1 330 ? 18.910 0.500 9.536 1.00 79.44 330 ALA A N 1
ATOM 2595 C CA . ALA A 1 330 ? 18.359 -0.657 8.836 1.00 79.44 330 ALA A CA 1
ATOM 2596 C C . ALA A 1 330 ? 16.841 -0.533 8.620 1.00 79.44 330 ALA A C 1
ATOM 2598 O O . ALA A 1 330 ? 16.374 -0.748 7.507 1.00 79.44 330 ALA A O 1
ATOM 2599 N N . ASP A 1 331 ? 16.083 -0.094 9.634 1.00 79.50 331 ASP A N 1
ATOM 2600 C CA . ASP A 1 331 ? 14.631 0.125 9.504 1.00 79.50 331 ASP A CA 1
ATOM 2601 C C . ASP A 1 331 ? 14.303 1.153 8.415 1.00 79.50 331 ASP A C 1
ATOM 2603 O O . ASP A 1 331 ? 13.351 0.985 7.654 1.00 79.50 331 ASP A O 1
ATOM 2607 N N . ARG A 1 332 ? 15.101 2.225 8.330 1.00 84.25 332 ARG A N 1
ATOM 2608 C CA . ARG A 1 332 ? 14.923 3.272 7.314 1.00 84.25 332 ARG A CA 1
ATOM 2609 C C . ARG A 1 332 ? 15.251 2.765 5.914 1.00 84.25 332 ARG A C 1
ATOM 2611 O O . ARG A 1 332 ? 14.590 3.182 4.971 1.00 84.25 332 ARG A O 1
ATOM 2618 N N . LEU A 1 333 ? 16.256 1.900 5.778 1.00 84.38 333 LEU A N 1
ATOM 2619 C CA . LEU A 1 333 ? 16.589 1.273 4.499 1.00 84.38 333 LEU A CA 1
ATOM 2620 C C . LEU A 1 333 ? 15.507 0.286 4.059 1.00 84.38 333 LEU A C 1
ATOM 2622 O O . LEU A 1 333 ? 15.067 0.360 2.919 1.00 84.38 333 LEU A O 1
ATOM 2626 N N . LEU A 1 334 ? 15.034 -0.586 4.953 1.00 82.44 334 LEU A N 1
ATOM 2627 C CA . LEU A 1 334 ? 13.965 -1.541 4.641 1.00 82.44 334 LEU A CA 1
ATOM 2628 C C . LEU A 1 334 ? 12.670 -0.832 4.225 1.00 82.44 334 LEU A C 1
ATOM 2630 O O . LEU A 1 334 ? 12.009 -1.262 3.286 1.00 82.44 334 LEU A O 1
ATOM 2634 N N . GLU A 1 335 ? 12.346 0.296 4.861 1.00 84.44 335 GLU A N 1
ATOM 2635 C CA . GLU A 1 335 ? 11.175 1.102 4.505 1.00 84.44 335 GLU A CA 1
ATOM 2636 C C . GLU A 1 335 ? 11.222 1.617 3.060 1.00 84.44 335 GLU A C 1
ATOM 2638 O O . GLU A 1 335 ? 10.176 1.718 2.426 1.00 84.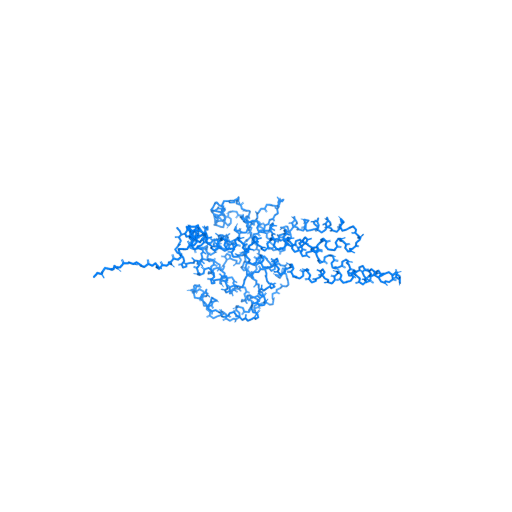44 335 GLU A O 1
ATOM 2643 N N . ILE A 1 336 ? 12.405 1.918 2.507 1.00 85.31 336 ILE A N 1
ATOM 2644 C CA . ILE A 1 336 ? 12.537 2.391 1.116 1.00 85.31 336 ILE A CA 1
ATOM 2645 C C . ILE A 1 336 ? 11.995 1.345 0.132 1.00 85.31 336 ILE A C 1
ATOM 2647 O O . ILE A 1 336 ? 11.331 1.722 -0.836 1.00 85.31 336 ILE A O 1
ATOM 2651 N N . PHE A 1 337 ? 12.206 0.062 0.432 1.00 84.75 337 PHE A N 1
ATOM 2652 C CA . PHE A 1 337 ? 11.792 -1.081 -0.382 1.00 84.75 337 PHE A CA 1
ATOM 2653 C C . PHE A 1 337 ? 10.429 -1.676 0.022 1.00 84.75 337 PHE A C 1
ATOM 2655 O O . PHE A 1 337 ? 10.027 -2.688 -0.544 1.00 84.75 337 PHE A O 1
ATOM 2662 N N . SER A 1 338 ? 9.701 -1.058 0.961 1.00 82.88 338 SER A N 1
ATOM 2663 C CA . SER A 1 338 ? 8.370 -1.512 1.391 1.00 82.88 338 SER A CA 1
ATOM 2664 C C . SER A 1 338 ? 7.250 -0.641 0.811 1.00 82.88 338 SER A C 1
ATOM 2666 O O . SER A 1 338 ? 7.400 0.575 0.636 1.00 82.88 338 SER A O 1
ATOM 2668 N N . THR A 1 339 ? 6.103 -1.267 0.535 1.00 82.44 339 THR A N 1
ATOM 2669 C CA . THR A 1 339 ? 4.859 -0.594 0.121 1.00 82.44 339 THR A CA 1
ATOM 2670 C C . THR A 1 339 ? 4.200 0.170 1.268 1.00 82.44 339 THR A C 1
ATOM 2672 O O . THR A 1 339 ? 3.434 1.101 1.016 1.00 82.44 339 THR A O 1
ATOM 2675 N N . HIS A 1 340 ? 4.537 -0.173 2.515 1.00 86.56 340 HIS A N 1
ATOM 2676 C CA . HIS A 1 340 ? 3.957 0.411 3.718 1.00 86.56 340 HIS A CA 1
ATOM 2677 C C . HIS A 1 340 ? 4.978 1.276 4.468 1.00 86.56 340 HIS A C 1
ATOM 2679 O O . HIS A 1 340 ? 6.176 0.974 4.491 1.00 86.56 340 HIS A O 1
ATOM 2685 N N . PRO A 1 341 ? 4.543 2.389 5.085 1.00 87.19 341 PRO A N 1
ATOM 2686 C CA . PRO A 1 341 ? 5.409 3.159 5.956 1.00 87.19 341 PRO A CA 1
ATOM 2687 C C . PRO A 1 341 ? 5.744 2.355 7.209 1.00 87.19 341 PRO A C 1
ATOM 2689 O O . PRO A 1 341 ? 4.972 1.510 7.664 1.00 87.19 341 PRO A O 1
ATOM 2692 N N . ASN A 1 342 ? 6.886 2.666 7.818 1.00 88.81 342 ASN A N 1
ATOM 2693 C CA . ASN A 1 342 ? 7.265 2.031 9.071 1.00 88.81 342 ASN A CA 1
ATOM 2694 C C . ASN A 1 342 ? 6.192 2.276 10.151 1.00 88.81 342 ASN A C 1
ATOM 2696 O O . ASN A 1 342 ? 5.793 3.421 10.392 1.00 88.81 342 ASN A O 1
ATOM 2700 N N . ILE A 1 343 ? 5.786 1.211 10.848 1.00 87.56 343 ILE A N 1
ATOM 2701 C CA . ILE A 1 343 ? 4.711 1.247 11.845 1.00 87.56 343 ILE A CA 1
ATOM 2702 C C . ILE A 1 343 ? 4.933 2.295 12.942 1.00 87.56 343 ILE A C 1
ATOM 2704 O O . ILE A 1 343 ? 3.995 2.966 13.362 1.00 87.56 343 ILE A O 1
ATOM 2708 N N . VAL A 1 344 ? 6.183 2.514 13.362 1.00 87.75 344 VAL A N 1
ATOM 2709 C CA . VAL A 1 344 ? 6.528 3.514 14.380 1.00 87.75 344 VAL A CA 1
ATOM 2710 C C . VAL A 1 344 ? 6.214 4.921 13.879 1.00 87.75 344 VAL A C 1
ATOM 2712 O O . VAL A 1 344 ? 5.697 5.743 14.633 1.00 87.75 344 VAL A O 1
ATOM 2715 N N . LYS A 1 345 ? 6.508 5.218 12.605 1.00 89.88 345 LYS A N 1
ATOM 2716 C CA . LYS A 1 345 ? 6.178 6.518 12.001 1.00 89.88 345 LYS A CA 1
ATOM 2717 C C . LYS A 1 345 ? 4.670 6.691 11.873 1.00 89.88 345 LYS A C 1
ATOM 2719 O O . LYS A 1 345 ? 4.163 7.766 12.183 1.00 89.88 345 LYS A O 1
ATOM 2724 N N . ARG A 1 346 ? 3.977 5.628 11.461 1.00 92.19 346 ARG A N 1
ATOM 2725 C CA . ARG A 1 346 ? 2.523 5.600 11.292 1.00 92.19 346 ARG A CA 1
ATOM 2726 C C . ARG A 1 346 ? 1.799 5.858 12.619 1.00 92.19 346 ARG A C 1
ATOM 2728 O O . ARG A 1 346 ? 1.026 6.805 12.719 1.00 92.19 346 ARG A O 1
ATOM 2735 N N . ILE A 1 347 ? 2.163 5.133 13.680 1.00 89.62 347 ILE A N 1
ATOM 2736 C CA . ILE A 1 347 ? 1.619 5.339 15.031 1.00 89.62 347 ILE A CA 1
ATOM 2737 C C . ILE A 1 347 ? 1.945 6.741 15.565 1.00 89.62 347 ILE A C 1
ATOM 2739 O O . ILE A 1 347 ? 1.066 7.405 16.106 1.00 89.62 347 ILE A O 1
ATOM 2743 N N . ARG A 1 348 ? 3.176 7.244 15.390 1.00 91.06 348 ARG A N 1
ATOM 2744 C CA . ARG A 1 348 ? 3.516 8.623 15.793 1.00 91.06 348 ARG A CA 1
ATOM 2745 C C . ARG A 1 348 ? 2.651 9.661 15.083 1.00 91.06 348 ARG A C 1
ATOM 2747 O O . ARG A 1 348 ? 2.193 10.597 15.730 1.00 91.06 348 ARG A O 1
ATOM 2754 N N . ALA A 1 349 ? 2.408 9.485 13.786 1.00 89.75 349 ALA A N 1
ATOM 2755 C CA . ALA A 1 349 ? 1.546 10.378 13.020 1.00 89.75 349 ALA A CA 1
ATOM 2756 C C . ALA A 1 349 ? 0.100 10.372 13.547 1.00 89.75 349 ALA A C 1
ATOM 2758 O O . ALA A 1 349 ? -0.501 11.439 13.655 1.00 89.75 349 ALA A O 1
ATOM 2759 N N . LEU A 1 350 ? -0.432 9.208 13.934 1.00 91.06 350 LEU A N 1
ATOM 2760 C CA . LEU A 1 350 ? -1.762 9.088 14.544 1.00 91.06 350 LEU A CA 1
ATOM 2761 C C . LEU A 1 350 ? -1.831 9.749 15.928 1.00 91.06 350 LEU A C 1
ATOM 2763 O O . LEU A 1 350 ? -2.749 10.520 16.195 1.00 91.06 350 LEU A O 1
ATOM 2767 N N . LEU A 1 351 ? -0.824 9.541 16.779 1.00 88.56 351 LEU A N 1
ATOM 2768 C CA . LEU A 1 351 ? -0.744 10.187 18.096 1.00 88.56 351 LEU A CA 1
ATOM 2769 C C . LEU A 1 351 ? -0.638 11.715 18.001 1.00 88.56 351 LEU A C 1
ATOM 2771 O O . LEU A 1 351 ? -1.165 12.433 18.848 1.00 88.56 351 LEU A O 1
ATOM 2775 N N . GLU A 1 352 ? 0.033 12.235 16.973 1.00 88.44 352 GLU A N 1
ATOM 2776 C CA . GLU A 1 352 ? 0.035 13.672 16.690 1.00 88.44 352 GLU A CA 1
ATOM 2777 C C . GLU A 1 352 ? -1.356 14.184 16.307 1.00 88.44 352 GLU A C 1
ATOM 2779 O O . GLU A 1 352 ? -1.726 15.274 16.736 1.00 88.44 352 GLU A O 1
ATOM 2784 N N . LEU A 1 353 ? -2.120 13.420 15.515 1.00 85.81 353 LEU A N 1
ATOM 2785 C CA . LEU A 1 353 ? -3.486 13.786 15.126 1.00 85.81 353 LEU A CA 1
ATOM 2786 C C . LEU A 1 353 ? -4.442 13.774 16.324 1.00 85.81 353 LEU A C 1
ATOM 2788 O O . LEU A 1 353 ? -5.279 14.662 16.417 1.00 85.81 353 LEU A O 1
ATOM 2792 N N . GLN A 1 354 ? -4.267 12.845 17.266 1.00 82.50 354 GLN A N 1
ATOM 2793 C CA . GLN A 1 354 ? -5.053 12.786 18.504 1.00 82.50 354 GLN A CA 1
ATOM 2794 C C . GLN A 1 354 ? -4.858 14.025 19.398 1.00 82.50 354 GLN A C 1
ATOM 2796 O O . GLN A 1 354 ? -5.765 14.434 20.113 1.00 82.50 354 GLN A O 1
ATOM 2801 N N . ARG A 1 355 ? -3.667 14.640 19.370 1.00 75.00 355 ARG A N 1
ATOM 2802 C CA . ARG A 1 355 ? -3.358 15.851 20.155 1.00 75.00 355 ARG A CA 1
ATOM 2803 C C . ARG A 1 355 ? -3.935 17.132 19.553 1.00 75.00 355 ARG A C 1
ATOM 2805 O O . ARG A 1 355 ? -3.824 18.190 20.172 1.00 75.00 355 ARG A O 1
ATOM 2812 N N . LEU A 1 356 ? -4.474 17.075 18.337 1.00 61.91 356 LEU A N 1
ATOM 2813 C CA . LEU A 1 356 ? -5.111 18.223 17.707 1.00 61.91 356 LEU A CA 1
ATOM 2814 C C . LEU A 1 356 ? -6.584 18.259 18.131 1.00 61.91 356 LEU A C 1
ATOM 2816 O O . LEU A 1 356 ? -7.227 17.212 18.116 1.00 61.91 356 LEU A O 1
ATOM 2820 N N . PRO A 1 357 ? -7.137 19.431 18.490 1.00 46.41 357 PRO A N 1
ATOM 2821 C CA . PRO A 1 357 ? -8.568 19.540 18.727 1.00 46.41 357 PRO A CA 1
ATOM 2822 C C . PRO A 1 357 ? -9.303 19.117 17.450 1.00 46.41 357 PRO A C 1
ATOM 2824 O O . PRO A 1 357 ? -9.011 19.626 16.361 1.00 46.41 357 PRO A O 1
ATOM 2827 N N . THR A 1 358 ? -10.198 18.140 17.581 1.00 46.00 358 THR A N 1
ATOM 2828 C CA . THR A 1 358 ? -11.132 17.762 16.518 1.00 46.00 358 THR A CA 1
ATOM 2829 C C . THR A 1 358 ? -11.980 18.990 16.161 1.00 46.00 358 THR A C 1
ATOM 2831 O O . THR A 1 358 ? -12.371 19.707 17.085 1.00 46.00 358 THR A O 1
ATOM 2834 N N . PRO A 1 359 ? -12.184 19.288 14.864 1.00 42.59 359 PRO A N 1
ATOM 2835 C CA . PRO A 1 359 ? -12.926 20.468 14.424 1.00 42.59 359 PRO A CA 1
ATOM 2836 C C . PRO A 1 359 ? -14.382 20.473 14.888 1.00 42.59 359 PRO A C 1
ATOM 2838 O O . PRO A 1 359 ? -14.958 19.369 15.033 1.00 42.59 359 PRO A O 1
#

Mean predicted aligned error: 11.33 Å

Nearest PDB structures (foldseek):
  2ypt-assembly4_E  TM=6.445E-01  e=2.214E-05  Homo sapiens
  3cqb-assembly1_B  TM=8.514E-01  e=2.042E-03  unclassified
  8abq-assembly1_A  TM=3.475E-01  e=3.732E+00  Homo sapiens
  4fzs-assembly1_A  TM=2.477E-01  e=2.483E+00  Homo sapiens
  7aan-assembly1_B  TM=2.485E-01  e=6.720E+00  Homo sapiens